Protein AF-A0AAJ7SPV3-F1 (afdb_monomer_lite)

Structure (mmCIF, N/CA/C/O backbone):
data_AF-A0AAJ7SPV3-F1
#
_entry.id   AF-A0AAJ7SPV3-F1
#
loop_
_atom_site.group_PDB
_atom_site.id
_atom_site.type_symbol
_atom_site.label_atom_id
_atom_site.label_alt_id
_atom_site.label_comp_id
_atom_site.label_asym_id
_atom_site.label_entity_id
_atom_site.label_seq_id
_atom_site.pdbx_PDB_ins_code
_atom_site.Cartn_x
_atom_site.Cartn_y
_atom_site.Cartn_z
_atom_site.occupancy
_atom_site.B_iso_or_equiv
_atom_site.auth_seq_id
_atom_site.auth_comp_id
_atom_site.auth_asym_id
_atom_site.auth_atom_id
_atom_site.pdbx_PDB_model_num
ATOM 1 N N . MET A 1 1 ? -32.616 51.233 63.751 1.00 38.28 1 MET A N 1
ATOM 2 C CA . MET A 1 1 ? -31.648 50.699 62.766 1.00 38.28 1 MET A CA 1
ATOM 3 C C . MET A 1 1 ? -32.126 49.321 62.318 1.00 38.28 1 MET A C 1
ATOM 5 O O . MET A 1 1 ? -31.885 48.342 63.009 1.00 38.28 1 MET A O 1
ATOM 9 N N . LEU A 1 2 ? -32.898 49.267 61.228 1.00 32.25 2 LEU A N 1
ATOM 10 C CA . LEU A 1 2 ? -33.445 48.036 60.642 1.00 32.25 2 LEU A CA 1
ATOM 11 C C . LEU A 1 2 ? -32.436 47.454 59.641 1.00 32.25 2 LEU A C 1
ATOM 13 O O . LEU A 1 2 ? -31.978 48.161 58.746 1.00 32.25 2 LEU A O 1
ATOM 17 N N . ARG A 1 3 ? -32.066 46.181 59.830 1.00 36.34 3 ARG A N 1
ATOM 18 C CA . ARG A 1 3 ? -31.151 45.423 58.965 1.00 36.34 3 ARG A CA 1
ATOM 19 C C . ARG A 1 3 ? -31.870 44.987 57.685 1.00 36.34 3 ARG A C 1
ATOM 21 O O . ARG A 1 3 ? -32.864 44.269 57.745 1.00 36.34 3 ARG A O 1
ATOM 28 N N . LEU A 1 4 ? -31.329 45.416 56.549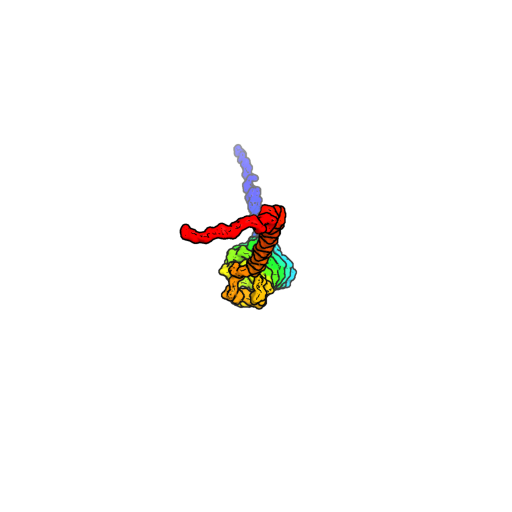 1.00 41.88 4 LEU A N 1
ATOM 29 C CA . LEU A 1 4 ? -31.746 45.054 55.198 1.00 41.88 4 LEU A CA 1
ATOM 30 C C . LEU A 1 4 ? -31.150 43.695 54.775 1.00 41.88 4 LEU A C 1
ATOM 32 O O . LEU A 1 4 ? -29.944 43.481 54.846 1.00 41.88 4 LEU A O 1
ATOM 36 N N . THR A 1 5 ? -32.049 42.813 54.329 1.00 40.66 5 THR A N 1
ATOM 37 C CA . THR A 1 5 ? -31.941 41.908 53.164 1.00 40.66 5 THR A CA 1
ATOM 38 C C . THR A 1 5 ? -30.708 41.001 53.028 1.00 40.66 5 THR A C 1
ATOM 40 O O . THR A 1 5 ? -29.711 41.359 52.406 1.00 40.66 5 THR A O 1
ATOM 43 N N . ALA A 1 6 ? -30.853 39.748 53.473 1.00 42.66 6 ALA A N 1
ATOM 44 C CA . ALA A 1 6 ? -29.973 38.620 53.155 1.00 42.66 6 ALA A CA 1
ATOM 45 C C . ALA A 1 6 ? -30.636 37.666 52.135 1.00 42.66 6 ALA A C 1
ATOM 47 O O . ALA A 1 6 ? -30.887 36.511 52.451 1.00 42.66 6 ALA A O 1
ATOM 48 N N . TRP A 1 7 ? -30.985 38.146 50.934 1.00 42.25 7 TRP A N 1
ATOM 49 C CA . TRP A 1 7 ? -31.749 37.384 49.919 1.00 42.25 7 TRP A CA 1
ATOM 50 C C . TRP A 1 7 ? -31.025 37.244 48.558 1.00 42.25 7 TRP A C 1
ATOM 52 O O . TRP A 1 7 ? -31.670 37.147 47.521 1.00 42.25 7 TRP A O 1
ATOM 62 N N . SER A 1 8 ? -29.685 37.223 48.513 1.00 46.19 8 SER A N 1
ATOM 63 C CA . SER A 1 8 ? -28.932 37.212 47.237 1.00 46.19 8 SER A CA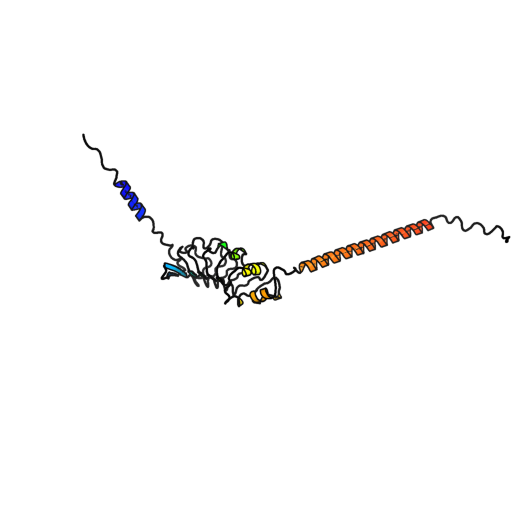 1
ATOM 64 C C . SER A 1 8 ? -27.951 36.048 47.026 1.00 46.19 8 SER A C 1
ATOM 66 O O . SER A 1 8 ? -27.265 36.019 46.009 1.00 46.19 8 SER A O 1
ATOM 68 N N . SER A 1 9 ? -27.874 35.057 47.923 1.00 48.97 9 SER A N 1
ATOM 69 C CA . SER A 1 9 ? -26.828 34.013 47.855 1.00 48.97 9 SER A CA 1
ATOM 70 C C . SER A 1 9 ? -27.301 32.598 47.490 1.00 48.97 9 SER A C 1
ATOM 72 O O . SER A 1 9 ? -26.463 31.760 47.149 1.00 48.97 9 SER A O 1
ATOM 74 N N . LEU A 1 10 ? -28.609 32.304 47.509 1.00 50.31 10 LEU A N 1
ATOM 75 C CA . LEU A 1 10 ? -29.115 30.958 47.184 1.00 50.31 10 LEU A CA 1
ATOM 76 C C . LEU A 1 10 ? -29.441 30.742 45.697 1.00 50.31 10 LEU A C 1
ATOM 78 O O . LEU A 1 10 ? -29.290 29.624 45.209 1.00 50.31 10 LEU A O 1
ATOM 82 N N . ALA A 1 11 ? -29.814 31.786 44.952 1.00 49.25 11 ALA A N 1
ATOM 83 C CA . ALA A 1 11 ? -30.220 31.636 43.549 1.00 49.25 11 ALA A CA 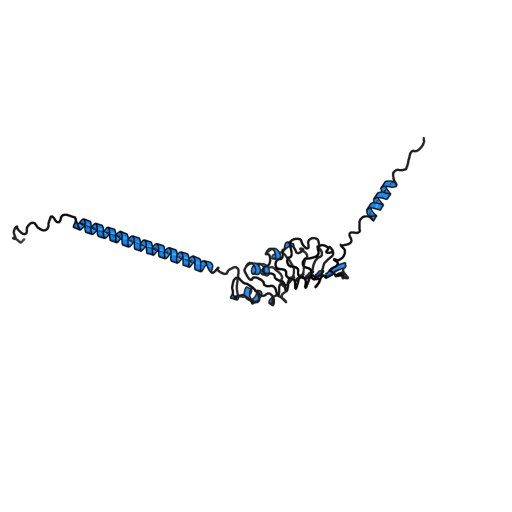1
ATOM 84 C C . ALA A 1 11 ? -29.048 31.278 42.610 1.00 49.25 11 ALA A C 1
ATOM 86 O O . ALA A 1 11 ? -29.217 30.508 41.669 1.00 49.25 11 ALA A O 1
ATOM 87 N N . TRP A 1 12 ? -27.835 31.773 42.882 1.00 48.59 12 TRP A N 1
ATOM 88 C CA . TRP A 1 12 ? -26.658 31.490 42.043 1.00 48.59 12 TRP A CA 1
ATOM 89 C C . TRP A 1 12 ? -26.012 30.133 42.338 1.00 48.59 12 TRP A C 1
ATOM 91 O O . TRP A 1 12 ? -25.448 29.507 41.442 1.00 48.59 12 TRP A O 1
ATOM 101 N N . ARG A 1 13 ? -26.142 29.630 43.574 1.00 50.06 13 ARG A N 1
ATOM 102 C CA . ARG A 1 13 ? -25.666 28.287 43.945 1.00 50.06 13 ARG A CA 1
ATOM 103 C C . ARG A 1 13 ? -26.537 27.178 43.347 1.00 50.06 13 ARG A C 1
ATOM 105 O O . ARG A 1 13 ? -26.003 26.131 42.994 1.00 50.06 13 ARG A O 1
ATOM 112 N N . GLY A 1 14 ? -27.838 27.427 43.172 1.00 48.81 14 GLY A N 1
ATOM 113 C CA . GLY A 1 14 ? -28.753 26.508 42.486 1.00 48.81 14 GLY A CA 1
ATOM 114 C C . GLY A 1 14 ? -28.450 26.353 40.991 1.00 48.81 14 GLY A C 1
ATOM 115 O O . GLY A 1 14 ? -28.407 25.231 40.495 1.00 48.81 14 GLY A O 1
ATOM 116 N N . CYS A 1 15 ? -28.150 27.449 40.282 1.00 51.69 15 CYS A N 1
ATOM 117 C CA . CYS A 1 15 ? -27.812 27.397 38.851 1.00 51.69 15 CYS A CA 1
ATOM 118 C C . CYS A 1 15 ? -26.505 26.644 38.549 1.00 51.69 15 CYS A C 1
ATOM 120 O O . CYS A 1 15 ? -26.431 25.942 37.545 1.00 51.69 15 CYS A O 1
ATOM 122 N N . LEU A 1 16 ? -25.491 26.737 39.416 1.00 51.69 16 LEU A N 1
ATOM 123 C CA . LEU A 1 16 ? -24.220 26.020 39.231 1.00 51.69 16 LEU A CA 1
ATOM 124 C C . LEU A 1 16 ? -24.355 24.499 39.414 1.00 51.69 16 LEU A C 1
ATOM 126 O O . LEU A 1 16 ? -23.674 23.746 38.724 1.00 51.69 16 LEU A O 1
ATOM 130 N N . LEU A 1 17 ? -25.252 24.043 40.294 1.00 51.72 17 LEU A N 1
ATOM 131 C CA . LEU A 1 17 ? -25.529 22.615 40.500 1.00 51.72 17 LEU A CA 1
ATOM 132 C C . LEU A 1 17 ? -26.433 22.019 39.405 1.00 51.72 17 LEU A C 1
ATOM 134 O O . LEU A 1 17 ? -26.357 20.828 39.128 1.00 51.72 17 LEU A O 1
ATOM 138 N N . LEU A 1 18 ? -27.260 22.836 38.749 1.00 50.59 18 LEU A N 1
ATOM 139 C CA . LEU A 1 18 ? -28.091 22.409 37.614 1.00 50.59 18 LEU A CA 1
ATOM 140 C C . LEU A 1 18 ? -27.309 22.335 36.290 1.00 50.59 18 LEU A C 1
ATOM 142 O O . LEU A 1 18 ? -27.654 21.534 35.424 1.00 50.59 18 LEU A O 1
ATOM 146 N N . TRP A 1 19 ? -26.227 23.107 36.136 1.00 47.69 19 TRP A N 1
ATOM 147 C CA . TRP A 1 19 ? -25.340 23.029 34.966 1.00 47.69 19 TRP A CA 1
ATOM 148 C C . TRP A 1 19 ? -24.428 21.795 34.976 1.00 47.69 19 TRP A C 1
ATOM 150 O O . TRP A 1 19 ? -24.121 21.250 33.918 1.00 47.69 19 TRP A O 1
ATOM 160 N N . THR A 1 20 ? -24.039 21.301 36.154 1.00 53.81 20 THR A N 1
ATOM 161 C CA . THR A 1 20 ? -23.236 20.074 36.278 1.00 53.81 20 THR A CA 1
ATOM 162 C C . THR A 1 20 ? -24.053 18.796 36.080 1.00 53.81 20 THR A C 1
ATOM 164 O O . THR A 1 20 ? -23.494 17.805 35.622 1.00 53.81 20 THR A O 1
ATOM 167 N N . LEU A 1 21 ? -25.367 18.816 36.345 1.00 54.16 21 LEU A N 1
ATOM 168 C CA . LEU A 1 21 ? -26.268 17.685 36.070 1.00 54.16 21 LEU A CA 1
ATOM 169 C C . LEU A 1 21 ? -26.688 17.556 34.595 1.00 54.16 21 LEU A C 1
ATOM 171 O O . LEU A 1 21 ? -27.174 16.498 34.205 1.00 54.16 21 LEU A O 1
ATOM 175 N N . CYS A 1 22 ? -26.517 18.604 33.783 1.00 49.31 22 CYS A N 1
ATOM 176 C CA . CYS A 1 22 ? -26.917 18.616 32.370 1.00 49.31 22 CYS A CA 1
ATOM 177 C C . CYS A 1 22 ? -25.729 18.519 31.402 1.00 49.31 22 CYS A C 1
ATOM 179 O O . CYS A 1 22 ? -25.919 18.522 30.188 1.00 49.31 22 CYS A O 1
ATOM 181 N N . CYS A 1 23 ? -24.497 18.415 31.911 1.00 46.06 23 CYS A N 1
ATOM 182 C CA . CYS A 1 23 ? -23.405 17.961 31.066 1.00 46.06 23 CYS A CA 1
ATOM 183 C C . CYS A 1 23 ? -23.717 16.492 30.760 1.00 46.06 23 CYS A C 1
ATOM 185 O O . CYS A 1 23 ? -23.717 15.691 31.702 1.00 46.06 23 CYS A O 1
ATOM 187 N N . PRO A 1 24 ? -24.034 16.109 29.507 1.00 50.84 24 PRO A N 1
ATOM 188 C CA . PRO A 1 24 ? -24.068 14.699 29.191 1.00 50.84 24 PRO A CA 1
ATOM 189 C C . PRO A 1 24 ? -22.695 14.192 29.611 1.00 50.84 24 PRO A C 1
ATOM 191 O O . PRO A 1 24 ? -21.668 14.749 29.205 1.00 50.84 24 PRO A O 1
ATOM 194 N N . LEU A 1 25 ? -22.668 13.182 30.484 1.00 47.94 25 LEU A N 1
ATOM 195 C CA . LEU A 1 25 ? -21.511 12.306 30.572 1.00 47.94 25 LEU A CA 1
ATOM 196 C C . LEU A 1 25 ? -21.056 12.127 29.125 1.00 47.94 25 LEU A C 1
ATOM 198 O O . LEU A 1 25 ? -21.877 11.744 28.288 1.00 47.94 25 LEU A O 1
ATOM 202 N N . ARG A 1 26 ? -19.812 12.506 28.803 1.00 52.22 26 ARG A N 1
ATOM 203 C CA . ARG A 1 26 ? -19.178 12.152 27.530 1.00 52.22 26 ARG A CA 1
ATOM 204 C C . ARG A 1 26 ? -19.066 10.626 27.517 1.00 52.22 26 ARG A C 1
ATOM 206 O O . ARG A 1 26 ? -17.993 10.073 27.717 1.00 52.22 26 ARG A O 1
ATOM 213 N N . GLY A 1 27 ? -20.203 9.947 27.399 1.00 52.31 27 GLY A N 1
ATOM 214 C CA . GLY A 1 27 ? -20.285 8.567 27.002 1.00 52.31 27 GLY A CA 1
ATOM 215 C C . GLY A 1 27 ? -19.730 8.540 25.597 1.00 52.31 27 GLY A C 1
ATOM 216 O O . GLY 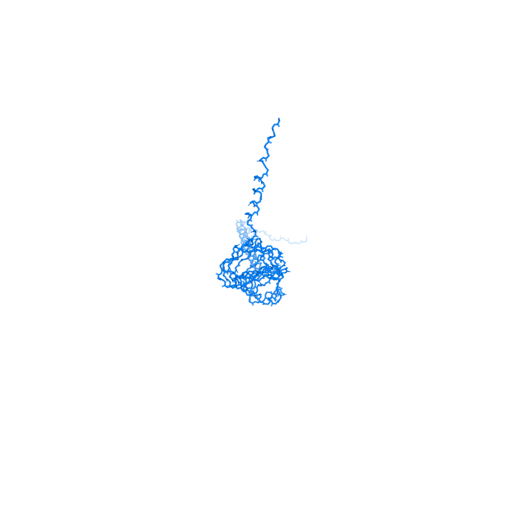A 1 27 ? -20.062 9.403 24.778 1.00 52.31 27 GLY A O 1
ATOM 217 N N . SER A 1 28 ? -18.824 7.605 25.347 1.00 56.53 28 SER A N 1
ATOM 218 C CA . SER A 1 28 ? -18.422 7.302 23.986 1.00 56.53 28 SER A CA 1
ATOM 219 C C . SER A 1 28 ? -19.675 7.111 23.121 1.00 56.53 28 SER A C 1
ATOM 221 O O . SER A 1 28 ? -20.699 6.643 23.638 1.00 56.53 28 SER A O 1
ATOM 223 N N . PRO A 1 29 ? -19.642 7.536 21.843 1.00 64.75 29 PRO A N 1
ATOM 224 C CA . PRO A 1 29 ? -20.798 7.406 20.971 1.00 64.75 29 PRO A CA 1
ATOM 225 C C . PRO A 1 29 ? -21.326 5.963 21.013 1.00 64.75 29 PRO A C 1
ATOM 227 O O . PRO A 1 29 ? -20.536 5.018 21.151 1.00 64.75 29 PRO A O 1
ATOM 230 N N . PRO A 1 30 ? -22.659 5.779 20.976 1.00 76.06 30 PRO A N 1
ATOM 231 C CA . PRO A 1 30 ? -23.249 4.450 20.960 1.00 76.06 30 PRO A CA 1
ATOM 232 C C . PRO A 1 30 ? -22.698 3.652 19.774 1.00 76.06 30 PRO A C 1
ATOM 234 O O . PRO A 1 30 ? -22.378 4.211 18.730 1.00 76.06 30 PRO A O 1
ATOM 237 N N . CYS A 1 31 ? -22.561 2.337 19.960 1.00 85.62 31 CYS A N 1
ATOM 238 C CA . CYS A 1 31 ? -22.030 1.447 18.929 1.00 85.62 31 CYS A CA 1
ATOM 239 C C . CYS A 1 31 ? -22.822 1.603 17.617 1.00 85.62 31 CYS A C 1
ATOM 241 O O . CYS A 1 31 ? -24.057 1.622 17.684 1.00 85.62 31 CYS A O 1
ATOM 243 N N . PRO A 1 32 ? -22.164 1.664 16.443 1.00 86.88 32 PRO A N 1
ATOM 244 C CA . PRO A 1 32 ? -22.869 1.698 15.168 1.00 86.88 32 PRO A CA 1
ATOM 245 C C . PRO A 1 32 ? -23.813 0.501 15.044 1.00 86.88 32 PRO A C 1
ATOM 247 O O . PRO A 1 32 ? -23.427 -0.621 15.362 1.00 86.88 32 PRO A O 1
ATOM 250 N N . GLY A 1 33 ? -25.032 0.707 14.537 1.00 84.38 33 GLY A N 1
ATOM 251 C CA . GLY A 1 33 ? -26.044 -0.360 14.469 1.00 84.38 33 GLY A CA 1
ATOM 252 C C . GLY A 1 33 ? -25.656 -1.564 13.597 1.00 84.38 33 GLY A C 1
ATOM 253 O O . GLY A 1 33 ? -26.193 -2.651 13.780 1.00 84.38 33 GLY A O 1
ATOM 254 N N . ALA A 1 34 ? -24.706 -1.385 12.674 1.00 86.00 34 ALA A N 1
ATOM 255 C CA . ALA A 1 34 ? -24.151 -2.449 11.834 1.00 86.00 34 ALA A CA 1
ATOM 256 C C . ALA A 1 34 ? -22.977 -3.207 12.489 1.00 86.00 34 ALA A C 1
ATOM 258 O O . ALA A 1 34 ? -22.404 -4.102 11.870 1.00 86.00 34 ALA A O 1
ATOM 259 N N . CYS A 1 35 ? -22.590 -2.834 13.710 1.00 91.81 35 CYS A N 1
ATOM 260 C CA . CYS A 1 35 ? -21.399 -3.323 14.387 1.00 91.81 35 CYS A CA 1
ATOM 261 C C . CYS A 1 35 ? -21.733 -3.870 15.777 1.00 91.81 35 CYS A C 1
ATOM 263 O O . CYS A 1 35 ? -22.674 -3.442 16.442 1.00 91.81 35 CYS A O 1
ATOM 265 N N . ASN A 1 36 ? -20.911 -4.802 16.242 1.00 92.12 36 ASN A N 1
ATOM 266 C CA . ASN A 1 36 ? -20.927 -5.305 17.602 1.00 92.12 36 ASN A CA 1
ATOM 267 C C . ASN A 1 36 ? -19.734 -4.731 18.371 1.00 92.12 36 ASN A C 1
ATOM 269 O O . ASN A 1 36 ? -18.586 -4.858 17.942 1.00 92.12 36 ASN A O 1
ATOM 273 N N . CYS A 1 37 ? -20.001 -4.106 19.513 1.00 91.56 37 CYS A N 1
ATOM 274 C CA . CYS A 1 37 ? -18.972 -3.499 20.343 1.00 91.56 37 CYS A CA 1
ATOM 275 C C . CYS A 1 37 ? -18.856 -4.240 21.670 1.00 91.56 37 CYS A C 1
ATOM 277 O O . CYS A 1 37 ? -19.771 -4.198 22.492 1.00 91.56 37 CYS A O 1
ATOM 279 N N . THR A 1 38 ? -17.698 -4.839 21.920 1.00 90.88 38 THR A N 1
ATOM 280 C CA . THR A 1 38 ? -17.401 -5.545 23.169 1.00 90.88 38 THR A CA 1
ATOM 281 C C . THR A 1 38 ? -16.347 -4.794 23.972 1.00 90.88 38 THR A C 1
ATOM 283 O O . THR A 1 38 ? -15.351 -4.321 23.419 1.00 90.88 38 THR A O 1
ATOM 286 N N . LEU A 1 39 ? -16.544 -4.704 25.287 1.00 88.62 39 LEU A N 1
ATOM 287 C CA . LEU A 1 39 ? -15.536 -4.197 26.216 1.00 88.62 39 LEU A CA 1
ATOM 288 C C . LEU A 1 39 ? -14.656 -5.353 26.700 1.00 88.62 39 LEU A C 1
ATOM 290 O O . LEU A 1 39 ? -15.157 -6.323 27.266 1.00 88.62 39 LEU A O 1
ATOM 294 N N . GLY A 1 40 ? -13.348 -5.249 26.472 1.00 80.31 40 GLY A N 1
ATOM 295 C CA . GLY A 1 40 ? -12.361 -6.183 27.004 1.00 80.31 40 GLY A CA 1
ATOM 296 C C . GLY A 1 40 ? -12.049 -5.929 28.482 1.00 80.31 40 GLY A C 1
ATOM 297 O O . GLY A 1 40 ? -12.314 -4.852 29.017 1.00 80.31 40 GLY A O 1
ATOM 298 N N . ALA A 1 41 ? -11.412 -6.911 29.128 1.00 72.25 41 ALA A N 1
ATOM 299 C CA . ALA A 1 41 ? -11.052 -6.874 30.552 1.00 72.25 41 ALA A CA 1
ATOM 300 C C . ALA A 1 41 ? -10.160 -5.676 30.952 1.00 72.25 41 ALA A C 1
ATOM 302 O O . ALA A 1 41 ? -10.180 -5.252 32.102 1.00 72.25 41 ALA A O 1
ATOM 303 N N . ASN A 1 42 ? -9.430 -5.095 29.994 1.00 75.00 42 ASN A N 1
ATOM 304 C CA . ASN A 1 42 ? -8.522 -3.961 30.200 1.00 75.00 42 ASN A CA 1
ATOM 305 C C . ASN A 1 42 ? -9.160 -2.600 29.855 1.00 75.00 42 ASN A C 1
ATOM 307 O O . ASN A 1 42 ? -8.444 -1.664 29.512 1.00 75.00 42 ASN A O 1
ATOM 311 N N . ALA A 1 43 ? -10.496 -2.497 29.860 1.00 76.00 43 ALA A N 1
ATOM 312 C CA . ALA A 1 43 ? -11.250 -1.329 29.377 1.00 76.00 43 ALA A CA 1
ATOM 313 C C . ALA A 1 43 ? -10.998 -0.977 27.894 1.00 76.00 43 ALA A C 1
ATOM 315 O O . ALA A 1 43 ? -11.279 0.128 27.440 1.00 76.00 43 ALA A O 1
ATOM 316 N N . GLN A 1 44 ? -10.481 -1.936 27.127 1.00 82.44 44 GLN A N 1
ATOM 317 C CA . GLN A 1 44 ? -10.181 -1.784 25.713 1.00 82.44 44 GLN A CA 1
ATOM 318 C C . GLN A 1 44 ? -11.415 -2.152 24.883 1.00 82.44 44 GLN A C 1
ATOM 320 O O . GLN A 1 44 ? -11.912 -3.278 24.988 1.00 82.44 44 GLN A O 1
ATOM 325 N N . ARG A 1 45 ? -11.925 -1.229 24.060 1.00 89.75 45 ARG A N 1
ATOM 326 C CA . ARG A 1 45 ? -13.108 -1.496 23.236 1.00 89.75 45 ARG A CA 1
ATOM 327 C C . ARG A 1 45 ? -12.718 -2.132 21.906 1.00 89.75 45 ARG A C 1
ATOM 329 O O . ARG A 1 45 ? -11.864 -1.619 21.181 1.00 89.75 45 ARG A O 1
ATOM 336 N N . THR A 1 46 ? -13.364 -3.251 21.596 1.00 93.12 46 THR A N 1
ATOM 337 C CA . THR A 1 46 ? -13.277 -3.920 20.294 1.00 93.12 46 THR A CA 1
ATOM 338 C C . THR A 1 46 ? -14.571 -3.671 19.538 1.00 93.12 46 THR A C 1
ATOM 340 O O . THR A 1 46 ? -15.650 -3.935 20.068 1.00 93.12 46 THR A O 1
ATOM 343 N N . VAL A 1 47 ? -14.462 -3.152 18.320 1.00 93.94 47 VAL A N 1
ATOM 344 C CA . VAL A 1 47 ? -15.593 -2.895 17.426 1.00 93.94 47 VAL A CA 1
ATOM 345 C C . VAL A 1 47 ? -15.474 -3.842 16.241 1.00 93.94 47 VAL A C 1
ATOM 347 O O . VAL A 1 47 ? -14.515 -3.763 15.476 1.00 93.94 47 VAL A O 1
ATOM 350 N N . SER A 1 48 ? -16.433 -4.755 16.105 1.00 95.12 48 SER A N 1
ATOM 351 C CA . SER A 1 48 ? -16.507 -5.714 15.006 1.00 95.12 48 SER A CA 1
ATOM 352 C C . SER A 1 48 ? -17.693 -5.399 14.107 1.00 95.12 48 SER A C 1
ATOM 354 O O . SER A 1 48 ? -18.842 -5.446 14.530 1.00 95.12 48 SER A O 1
ATOM 356 N N . CYS A 1 49 ? -17.397 -5.081 12.855 1.00 94.69 49 CYS A N 1
ATOM 357 C CA . CYS A 1 49 ? -18.341 -4.805 11.778 1.00 94.69 49 CYS A CA 1
ATOM 358 C C . CYS A 1 49 ? -18.109 -5.784 10.610 1.00 94.69 49 CYS A C 1
ATOM 360 O O . CYS A 1 49 ? -18.288 -5.433 9.440 1.00 94.69 49 CYS A O 1
ATOM 362 N N . SER A 1 50 ? -17.610 -6.983 10.911 1.00 95.31 50 SER A N 1
ATOM 363 C CA . SER A 1 50 ? -17.208 -7.979 9.920 1.00 95.31 50 SER A CA 1
ATOM 364 C C . SER A 1 50 ? -18.419 -8.459 9.115 1.00 95.31 50 SER A C 1
ATOM 366 O O . SER A 1 50 ? -19.483 -8.708 9.680 1.00 95.31 50 SER A O 1
ATOM 368 N N . HIS A 1 51 ? -18.274 -8.587 7.795 1.00 95.12 51 HIS A N 1
ATOM 369 C CA . HIS A 1 51 ? -19.331 -9.051 6.882 1.00 95.12 51 HIS A CA 1
ATOM 370 C C . HIS A 1 51 ? -20.663 -8.272 6.938 1.00 95.12 51 HIS A C 1
ATOM 372 O O . HIS A 1 51 ? -21.706 -8.790 6.536 1.00 95.12 51 HIS A O 1
ATOM 378 N N . ALA A 1 52 ? -20.644 -7.012 7.375 1.00 92.69 52 ALA A N 1
ATOM 379 C CA . ALA A 1 52 ? -21.834 -6.165 7.475 1.00 92.69 52 ALA A CA 1
ATOM 380 C C . ALA A 1 52 ? -22.274 -5.539 6.130 1.00 92.69 52 ALA A C 1
ATOM 382 O O . ALA A 1 52 ? -23.262 -4.809 6.071 1.00 92.69 52 ALA A O 1
ATOM 383 N N . GLY A 1 53 ? -21.555 -5.811 5.032 1.00 93.69 53 GLY A N 1
ATOM 384 C CA . GLY A 1 53 ? -21.869 -5.283 3.700 1.00 93.69 53 GLY A CA 1
ATOM 385 C C . GLY A 1 53 ? -21.581 -3.787 3.542 1.00 93.69 53 GLY A C 1
ATOM 386 O O . GLY A 1 53 ? -22.141 -3.149 2.651 1.00 93.69 53 GLY A O 1
ATOM 387 N N . LEU A 1 54 ? -20.713 -3.229 4.388 1.00 93.50 54 LEU A N 1
ATOM 388 C CA . LEU A 1 54 ? -20.394 -1.803 4.423 1.00 93.50 54 LEU A CA 1
ATOM 389 C C . LEU A 1 54 ? -19.644 -1.362 3.161 1.00 93.50 54 LEU A C 1
ATOM 391 O O . LEU A 1 54 ? -18.664 -1.991 2.765 1.00 93.50 54 LEU A O 1
ATOM 395 N N . SER A 1 55 ? -20.070 -0.257 2.546 1.00 93.56 55 SER A N 1
ATOM 396 C CA . SER A 1 55 ? -19.345 0.395 1.441 1.00 93.56 55 SER A CA 1
ATOM 397 C C . SER A 1 55 ? -18.361 1.468 1.918 1.00 93.56 55 SER A C 1
ATOM 399 O O . SER A 1 55 ? -17.418 1.810 1.204 1.00 93.56 55 SER A O 1
ATOM 401 N N . HIS A 1 56 ? -18.563 1.978 3.132 1.00 92.19 56 HIS A N 1
ATOM 402 C CA . HIS A 1 56 ? -17.730 2.981 3.785 1.00 92.19 56 HIS A CA 1
ATOM 403 C C . HIS A 1 56 ? -17.565 2.626 5.263 1.00 92.19 56 HIS A C 1
ATOM 405 O O . HIS A 1 56 ? -18.374 1.891 5.830 1.00 92.19 56 HIS A O 1
ATOM 411 N N . VAL A 1 57 ? -16.506 3.144 5.879 1.00 91.88 57 VAL A N 1
ATOM 412 C CA . VAL A 1 57 ? -16.315 3.038 7.327 1.00 91.88 57 VAL A CA 1
ATOM 413 C C . VAL A 1 57 ? -17.357 3.930 8.020 1.00 91.88 57 VAL A C 1
ATOM 415 O O . VAL A 1 57 ? -17.542 5.056 7.564 1.00 91.88 57 VAL A O 1
ATOM 418 N N . PRO A 1 58 ? -18.047 3.464 9.077 1.00 88.19 58 PRO A N 1
ATOM 419 C CA . PRO A 1 58 ? -18.971 4.301 9.841 1.00 88.19 58 PRO A CA 1
ATOM 420 C C . PRO A 1 58 ? -18.239 5.456 10.537 1.00 88.19 58 PRO A C 1
ATOM 422 O O . PRO A 1 58 ? -17.196 5.225 11.144 1.00 88.19 58 PRO A O 1
ATOM 425 N N . ASP A 1 59 ? -18.805 6.664 10.508 1.00 84.31 59 ASP A N 1
ATOM 426 C CA . ASP A 1 59 ? -18.220 7.835 11.186 1.00 84.31 59 ASP A CA 1
ATOM 427 C C . ASP A 1 59 ? -18.422 7.790 12.716 1.00 84.31 59 ASP A C 1
ATOM 429 O O . ASP A 1 59 ? -17.634 8.348 13.479 1.00 84.31 59 ASP A O 1
ATOM 433 N N . ASP A 1 60 ? -19.441 7.059 13.181 1.00 85.38 60 ASP A N 1
ATOM 434 C CA . ASP A 1 60 ? -19.840 6.970 14.593 1.00 85.38 60 ASP A CA 1
ATOM 435 C C . ASP A 1 60 ? -19.017 5.938 15.393 1.00 85.38 60 ASP A C 1
ATOM 437 O O . ASP A 1 60 ? -19.551 5.135 16.163 1.00 85.38 60 ASP A O 1
ATOM 441 N N . LEU A 1 61 ? -17.695 5.912 15.202 1.00 88.88 61 LEU A N 1
ATOM 442 C CA . LEU A 1 61 ? -16.818 4.997 15.934 1.00 88.88 61 LEU A CA 1
ATOM 443 C C . LEU A 1 61 ? -16.474 5.540 17.339 1.00 88.88 61 LEU A C 1
ATOM 445 O O . LEU A 1 61 ? -16.064 6.694 17.483 1.00 88.88 61 LEU A O 1
ATOM 449 N N . PRO A 1 62 ? -16.573 4.713 18.398 1.00 87.94 62 PRO A N 1
ATOM 450 C CA . PRO A 1 62 ? -16.168 5.095 19.751 1.00 87.94 62 PRO A CA 1
ATOM 451 C C . PRO A 1 62 ? -14.688 5.493 19.834 1.00 87.94 62 PRO A C 1
ATOM 453 O O . PRO A 1 62 ? -13.822 4.743 19.388 1.00 87.94 62 PRO A O 1
ATOM 456 N N . ALA A 1 63 ? -14.371 6.631 20.459 1.00 87.50 63 ALA A N 1
ATOM 457 C CA . ALA A 1 63 ? -12.987 7.114 20.603 1.00 87.50 63 ALA A CA 1
ATOM 458 C C . ALA A 1 63 ? -12.078 6.186 21.444 1.00 87.50 63 ALA A C 1
ATOM 460 O O . ALA A 1 63 ? -10.854 6.219 21.314 1.00 87.50 63 ALA A O 1
ATOM 461 N N . ASP A 1 64 ? -12.675 5.343 22.291 1.00 87.31 64 ASP A N 1
ATOM 462 C CA . ASP A 1 64 ? -12.034 4.294 23.094 1.00 87.31 64 ASP A CA 1
ATOM 463 C C . ASP A 1 64 ? -11.801 2.981 22.318 1.00 87.31 64 ASP A C 1
ATOM 465 O O . ASP A 1 64 ? -11.353 1.986 22.894 1.00 87.31 64 ASP A O 1
ATOM 469 N N . THR A 1 65 ? -12.090 2.959 21.011 1.00 90.94 65 THR A N 1
ATOM 470 C CA . THR A 1 65 ? -11.838 1.800 20.146 1.00 90.94 65 THR A CA 1
ATOM 471 C C . THR A 1 65 ? -10.347 1.566 19.985 1.00 90.94 65 THR A C 1
ATOM 473 O O . THR A 1 65 ? -9.604 2.438 19.534 1.00 90.94 65 THR A O 1
ATOM 476 N N . ALA A 1 66 ? -9.922 0.350 20.298 1.00 93.00 66 ALA A N 1
ATOM 477 C CA . ALA A 1 66 ? -8.534 -0.055 20.167 1.00 93.00 66 ALA A CA 1
ATOM 478 C C . ALA A 1 66 ? -8.320 -1.191 19.162 1.00 93.00 66 ALA A C 1
ATOM 480 O O . ALA A 1 66 ? -7.228 -1.311 18.608 1.00 93.00 66 ALA A O 1
ATOM 481 N N . VAL A 1 67 ? -9.354 -2.000 18.923 1.00 94.38 67 VAL A N 1
ATOM 482 C CA . VAL A 1 67 ? -9.372 -3.040 17.889 1.00 94.38 67 VAL A CA 1
ATOM 483 C C . VAL A 1 67 ? -10.584 -2.796 17.001 1.00 94.38 67 VAL A C 1
ATOM 485 O O . VAL A 1 67 ? -11.713 -2.760 17.495 1.00 94.38 67 VAL A O 1
ATOM 488 N N . LEU A 1 68 ? -10.348 -2.622 15.704 1.00 95.25 68 LEU A N 1
ATOM 489 C CA . LEU A 1 68 ? -11.387 -2.389 14.708 1.00 95.25 68 LEU A CA 1
ATOM 490 C C . LEU A 1 68 ? -11.357 -3.494 13.651 1.00 95.25 68 LEU A C 1
ATOM 492 O O . LEU A 1 68 ? -10.384 -3.627 12.909 1.00 95.25 68 LEU A O 1
ATOM 496 N N . LEU A 1 69 ? -12.431 -4.277 13.581 1.00 96.50 69 LEU A N 1
ATOM 497 C CA . LEU A 1 69 ? -12.595 -5.365 12.620 1.00 96.50 69 LEU A CA 1
ATOM 498 C C . LEU A 1 69 ? -13.635 -4.953 11.577 1.00 96.50 69 LEU A C 1
ATOM 500 O O . LEU A 1 69 ? -14.810 -4.783 11.890 1.00 96.50 69 LEU A O 1
ATOM 504 N N . LEU A 1 70 ? -13.189 -4.754 10.344 1.00 96.12 70 LEU A N 1
ATOM 505 C CA . LEU A 1 70 ? -13.983 -4.338 9.184 1.00 96.12 70 LEU A CA 1
ATOM 506 C C . LEU A 1 70 ? -13.805 -5.323 8.019 1.00 96.12 70 LEU A C 1
ATOM 508 O O . LEU A 1 70 ? -14.029 -4.971 6.857 1.00 96.12 70 LEU A O 1
ATOM 512 N N . ASP A 1 71 ? -13.397 -6.552 8.316 1.00 97.12 71 ASP A N 1
ATOM 513 C CA . ASP A 1 71 ? -13.128 -7.596 7.336 1.00 97.12 71 ASP A CA 1
ATOM 514 C C . ASP A 1 71 ? -14.386 -8.052 6.583 1.00 97.12 71 ASP A C 1
ATOM 516 O O . ASP A 1 71 ? -15.510 -8.004 7.088 1.00 97.12 71 ASP A O 1
ATOM 520 N N . GLY A 1 72 ? -14.197 -8.460 5.327 1.00 96.62 72 GLY A N 1
ATOM 521 C CA . GLY A 1 72 ? -15.269 -9.017 4.500 1.00 96.62 72 GLY A CA 1
ATOM 522 C C . GLY A 1 72 ? -16.378 -8.026 4.125 1.00 96.62 72 GLY A C 1
ATOM 523 O O . GLY A 1 72 ? -17.525 -8.435 3.923 1.00 96.62 72 GLY A O 1
ATOM 524 N N . ASN A 1 73 ? -16.057 -6.733 4.050 1.00 96.94 73 ASN A N 1
ATOM 525 C CA . ASN A 1 73 ? -16.958 -5.668 3.609 1.00 96.94 73 ASN A CA 1
ATOM 526 C C . ASN A 1 73 ? -16.689 -5.271 2.139 1.00 96.94 73 ASN A C 1
ATOM 528 O O . ASN A 1 73 ? -16.029 -5.983 1.383 1.00 96.94 73 ASN A O 1
ATOM 532 N N . ARG A 1 74 ? -17.261 -4.154 1.680 1.00 96.88 74 ARG A N 1
ATOM 533 C CA . ARG A 1 74 ? -17.132 -3.625 0.309 1.00 96.88 74 ARG A CA 1
ATOM 534 C C . ARG A 1 74 ? -16.526 -2.220 0.302 1.00 96.88 74 ARG A C 1
ATOM 536 O O . ARG A 1 74 ? -16.872 -1.399 -0.546 1.00 96.88 74 ARG A O 1
ATOM 543 N N . ILE A 1 75 ? -15.623 -1.942 1.239 1.00 96.06 75 ILE A N 1
ATOM 544 C CA . ILE A 1 75 ? -14.973 -0.636 1.369 1.00 96.06 75 ILE A CA 1
ATOM 545 C C . ILE A 1 75 ? -14.008 -0.436 0.195 1.00 96.06 75 ILE A C 1
ATOM 547 O O . ILE A 1 75 ? -13.149 -1.280 -0.054 1.00 96.06 75 ILE A O 1
ATOM 551 N N . GLY A 1 76 ? -14.166 0.668 -0.542 1.00 94.19 76 GLY A N 1
ATOM 552 C CA . GLY A 1 76 ? -13.398 0.942 -1.768 1.00 94.19 76 GLY A CA 1
ATOM 553 C C . GLY A 1 76 ? -12.185 1.862 -1.603 1.00 94.19 76 GLY A C 1
ATOM 554 O O . GLY A 1 76 ? -11.225 1.767 -2.370 1.00 94.19 76 GLY A O 1
ATOM 555 N N . ALA A 1 77 ? -12.199 2.749 -0.608 1.00 92.62 77 ALA A N 1
ATOM 556 C CA . ALA A 1 77 ? -11.132 3.721 -0.388 1.00 92.62 77 ALA A CA 1
ATOM 557 C C . ALA A 1 77 ? -11.031 4.115 1.088 1.00 92.62 77 ALA A C 1
ATOM 559 O O . ALA A 1 77 ? -12.038 4.140 1.794 1.00 92.62 77 ALA A O 1
ATOM 560 N N . LEU A 1 78 ? -9.818 4.468 1.520 1.00 93.25 78 LEU A N 1
ATOM 561 C CA . LEU A 1 78 ? -9.549 5.027 2.847 1.00 93.25 78 LEU A CA 1
ATOM 562 C C . LEU A 1 78 ? -9.030 6.468 2.702 1.00 93.25 78 LEU A C 1
ATOM 564 O O . LEU A 1 78 ? -7.828 6.659 2.468 1.00 93.25 78 LEU A O 1
ATOM 568 N N . PRO A 1 79 ? -9.913 7.484 2.776 1.00 90.75 79 PRO A N 1
ATOM 569 C CA . PRO A 1 79 ? -9.506 8.884 2.705 1.00 90.75 79 PRO A CA 1
ATOM 570 C C . PRO A 1 79 ? -8.649 9.304 3.907 1.00 90.75 79 PRO A C 1
ATOM 572 O O . PRO A 1 79 ? -8.642 8.664 4.959 1.00 90.75 79 PRO A O 1
ATOM 575 N N . ALA A 1 80 ? -7.915 10.407 3.743 1.00 90.06 80 ALA A N 1
ATOM 576 C CA . ALA A 1 80 ? -7.151 11.004 4.834 1.00 90.06 80 ALA A CA 1
ATOM 577 C C . ALA A 1 80 ? -8.081 11.406 5.987 1.00 90.06 80 ALA A C 1
ATOM 579 O O . ALA A 1 80 ? -9.174 11.914 5.755 1.00 90.06 80 ALA A O 1
ATOM 580 N N . GLY A 1 81 ? -7.631 11.203 7.221 1.00 85.25 81 GLY A N 1
ATOM 581 C CA . GLY A 1 81 ? -8.364 11.620 8.408 1.00 85.25 81 GLY A CA 1
ATOM 582 C C . GLY A 1 81 ? -9.551 10.743 8.808 1.00 85.25 81 GLY A C 1
ATOM 583 O O . GLY A 1 81 ? -10.189 11.054 9.803 1.00 85.25 81 GLY A O 1
ATOM 584 N N . LEU A 1 82 ? -9.827 9.637 8.106 1.00 87.38 82 LEU A N 1
ATOM 585 C CA . LEU A 1 82 ? -10.984 8.775 8.394 1.00 87.38 82 LEU A CA 1
ATOM 586 C C . LEU A 1 82 ? -10.999 8.226 9.829 1.00 87.38 82 LEU A C 1
ATOM 588 O O . LEU A 1 82 ? -12.053 8.097 10.434 1.00 87.38 82 LEU A O 1
ATOM 592 N N . PHE A 1 83 ? -9.823 7.919 10.378 1.00 89.38 83 PHE A N 1
ATOM 593 C CA . PHE A 1 83 ? -9.677 7.414 11.743 1.00 89.38 83 PHE A CA 1
ATOM 594 C C . PHE A 1 83 ? -9.131 8.484 12.706 1.00 89.38 83 PHE A C 1
ATOM 596 O O . PHE A 1 83 ? -8.607 8.155 13.776 1.00 89.38 83 PHE A O 1
ATOM 603 N N . GLN A 1 84 ? -9.226 9.774 12.349 1.00 83.38 84 GLN A N 1
ATOM 604 C CA . GLN A 1 84 ? -8.880 10.860 13.269 1.00 83.38 84 GLN A CA 1
ATOM 605 C C . GLN A 1 84 ? -9.810 10.837 14.484 1.00 83.38 84 GLN A C 1
ATOM 607 O O . GLN A 1 84 ? -11.023 10.728 14.361 1.00 83.38 84 GLN A O 1
ATOM 612 N N . GLY A 1 85 ? -9.224 10.936 15.677 1.00 82.44 85 GLY A N 1
ATOM 613 C CA . GLY A 1 85 ? -9.953 10.839 16.945 1.00 82.44 85 GLY A CA 1
ATOM 614 C C . GLY A 1 85 ? -9.914 9.451 17.592 1.00 82.44 85 GLY A C 1
ATOM 615 O O . GLY A 1 85 ? -10.098 9.356 18.804 1.00 82.44 85 GLY A O 1
ATOM 616 N N . LEU A 1 86 ? -9.557 8.393 16.852 1.00 88.81 86 LEU A N 1
ATOM 617 C CA . LEU A 1 86 ? -9.344 7.045 17.397 1.00 88.81 86 LEU A CA 1
ATOM 618 C C . LEU A 1 86 ? -7.912 6.876 17.935 1.00 88.81 86 LEU A C 1
ATOM 620 O O . LEU A 1 86 ? -7.138 6.039 17.475 1.00 88.81 86 LEU A O 1
ATOM 624 N N . GLY A 1 87 ? -7.531 7.697 18.916 1.00 87.31 87 GLY A N 1
ATOM 625 C CA . GLY A 1 87 ? -6.159 7.735 19.445 1.00 87.31 87 GLY A CA 1
ATOM 626 C C . GLY A 1 87 ? -5.707 6.458 20.168 1.00 87.31 87 GLY A C 1
ATOM 627 O O . GLY A 1 87 ? -4.510 6.249 20.353 1.00 87.31 87 GLY A O 1
ATOM 628 N N . GLN A 1 88 ? -6.650 5.601 20.571 1.00 89.94 88 GLN A N 1
ATOM 629 C CA . GLN A 1 88 ? -6.371 4.316 21.222 1.00 89.94 88 GLN A CA 1
ATOM 630 C C . GLN A 1 88 ? -6.268 3.148 20.234 1.00 89.94 88 GLN A C 1
ATOM 632 O O . GLN A 1 88 ? -5.989 2.028 20.658 1.00 89.94 88 GLN A O 1
ATOM 637 N N . LEU A 1 89 ? -6.471 3.386 18.935 1.00 92.94 89 LEU A N 1
ATOM 638 C CA . LEU A 1 89 ? -6.495 2.336 17.925 1.00 92.94 89 LEU A CA 1
ATOM 639 C C . LEU A 1 89 ? -5.112 1.708 17.736 1.00 92.94 89 LEU A C 1
ATOM 641 O O . LEU A 1 89 ? -4.147 2.382 17.374 1.00 92.94 89 LEU A O 1
ATOM 645 N N . ARG A 1 90 ? -5.028 0.400 17.986 1.00 94.06 90 ARG A N 1
ATOM 646 C CA . ARG A 1 90 ? -3.804 -0.405 17.879 1.00 94.06 90 ARG A CA 1
ATOM 647 C C . ARG A 1 90 ? -3.890 -1.416 16.752 1.00 94.06 90 ARG A C 1
ATOM 649 O O . ARG A 1 90 ? -2.912 -1.610 16.036 1.00 94.06 90 ARG A O 1
ATOM 656 N N . GLU A 1 91 ? -5.052 -2.027 16.570 1.00 95.50 91 GLU A N 1
ATOM 657 C CA . GLU A 1 91 ? -5.238 -3.094 15.593 1.00 95.50 91 GLU A CA 1
ATOM 658 C C . GLU A 1 91 ? -6.401 -2.779 14.662 1.00 95.50 91 GLU A C 1
ATOM 660 O O . GLU A 1 91 ? -7.493 -2.408 15.101 1.00 95.50 91 GLU A O 1
ATOM 665 N N . MET A 1 92 ? -6.162 -2.947 13.366 1.00 95.75 92 MET A N 1
ATOM 666 C CA . MET A 1 92 ? -7.168 -2.742 12.337 1.00 95.75 92 MET A CA 1
ATOM 667 C C . MET A 1 92 ? -7.136 -3.888 11.335 1.00 95.75 92 MET A C 1
ATOM 669 O O . MET A 1 92 ? -6.102 -4.158 10.724 1.00 95.75 92 MET A O 1
ATOM 673 N N . ASN A 1 93 ? -8.284 -4.529 11.141 1.00 97.19 93 ASN A N 1
ATOM 674 C CA . ASN A 1 93 ? -8.472 -5.543 10.117 1.00 97.19 93 ASN A CA 1
ATOM 675 C C . ASN A 1 93 ? -9.412 -5.018 9.028 1.00 97.19 93 ASN A C 1
ATOM 677 O O . ASN A 1 93 ? -10.597 -4.811 9.273 1.00 97.19 93 ASN A O 1
ATOM 681 N N . LEU A 1 94 ? -8.877 -4.810 7.829 1.00 96.88 94 LEU A N 1
ATOM 682 C CA . LEU A 1 94 ? -9.596 -4.390 6.625 1.00 96.88 94 LEU A CA 1
ATOM 683 C C . LEU A 1 94 ? -9.490 -5.449 5.517 1.00 96.88 94 LEU A C 1
ATOM 685 O O . LEU A 1 94 ? -9.718 -5.150 4.340 1.00 96.88 94 LEU A O 1
ATOM 689 N N . SER A 1 95 ? -9.139 -6.685 5.874 1.00 97.69 95 SER A N 1
ATOM 690 C CA . SER A 1 95 ? -8.967 -7.770 4.912 1.00 97.69 95 SER A CA 1
ATOM 691 C C . SER A 1 95 ? -10.257 -8.096 4.155 1.00 97.69 95 SER A C 1
ATOM 693 O O . SER A 1 95 ? -11.369 -7.881 4.643 1.00 97.69 95 SER A O 1
ATOM 695 N N . GLY A 1 96 ? -10.128 -8.590 2.924 1.00 96.94 96 GLY A N 1
ATOM 696 C CA . GLY A 1 96 ? -11.285 -9.031 2.138 1.00 96.94 96 GLY A CA 1
ATOM 697 C C . GLY A 1 96 ? -12.260 -7.906 1.766 1.00 96.94 96 GLY A C 1
ATOM 698 O O . GLY A 1 96 ? -13.459 -8.153 1.656 1.00 96.94 96 GLY A O 1
ATOM 699 N N . ASN A 1 97 ? -11.760 -6.679 1.604 1.00 97.75 97 ASN A N 1
ATOM 700 C CA . ASN A 1 97 ? -12.511 -5.542 1.072 1.00 97.75 97 ASN A CA 1
ATOM 701 C C . ASN A 1 97 ? -12.174 -5.307 -0.418 1.00 97.75 97 ASN A C 1
ATOM 703 O O . ASN A 1 97 ? -11.531 -6.124 -1.079 1.00 97.75 97 ASN A O 1
ATOM 707 N N . VAL A 1 98 ? -12.629 -4.189 -0.989 1.00 97.25 98 VAL A N 1
ATOM 708 C CA . VAL A 1 98 ? -12.345 -3.797 -2.383 1.00 97.25 98 VAL A CA 1
ATOM 709 C C . VAL A 1 98 ? -11.493 -2.530 -2.452 1.00 97.25 98 VAL A C 1
ATOM 711 O O . VAL A 1 98 ? -11.626 -1.739 -3.385 1.00 97.25 98 VAL A O 1
ATOM 714 N N . ILE A 1 99 ? -10.605 -2.337 -1.470 1.00 96.94 99 ILE A N 1
ATOM 715 C CA . ILE A 1 99 ? -9.827 -1.107 -1.317 1.00 96.94 99 ILE A CA 1
ATOM 716 C C . ILE A 1 99 ? -8.827 -0.987 -2.467 1.00 96.94 99 ILE A C 1
ATOM 718 O O . ILE A 1 99 ? -7.991 -1.870 -2.660 1.00 96.94 99 ILE A O 1
ATOM 722 N N . GLN A 1 100 ? -8.904 0.112 -3.218 1.00 94.88 100 GLN A N 1
ATOM 723 C CA . GLN A 1 100 ? -8.014 0.394 -4.354 1.00 94.88 100 GLN A CA 1
ATOM 724 C C . GLN A 1 100 ? -6.898 1.380 -4.003 1.00 94.88 100 GLN A C 1
ATOM 726 O O . GLN A 1 100 ? -5.792 1.287 -4.535 1.00 94.88 100 GLN A O 1
ATOM 731 N N . SER A 1 101 ? -7.179 2.311 -3.091 1.00 91.19 101 SER A N 1
ATOM 732 C CA . SER A 1 101 ? -6.250 3.355 -2.665 1.00 91.19 101 SER A CA 1
ATOM 733 C C . SER A 1 101 ? -6.376 3.630 -1.171 1.00 91.19 101 SER A C 1
ATOM 735 O O . SER A 1 101 ? -7.487 3.719 -0.639 1.00 91.19 101 SER A O 1
ATOM 737 N N . VAL A 1 102 ? -5.234 3.838 -0.521 1.00 94.06 102 VAL A N 1
ATOM 738 C CA . VAL A 1 102 ? -5.139 4.219 0.892 1.00 94.06 102 VAL A CA 1
ATOM 739 C C . VAL A 1 102 ? -4.347 5.511 1.027 1.00 94.06 102 VAL A C 1
ATOM 741 O O . VAL A 1 102 ? -3.398 5.735 0.277 1.00 94.06 102 VAL A O 1
ATOM 744 N N . SER A 1 103 ? -4.727 6.353 1.984 1.00 92.69 103 SER A N 1
ATOM 745 C CA . SER A 1 103 ? -3.929 7.502 2.412 1.00 92.69 103 SER A CA 1
ATOM 746 C C . SER A 1 103 ? -3.135 7.143 3.664 1.00 92.69 103 SER A C 1
ATOM 748 O O . SER A 1 103 ? -3.691 6.572 4.598 1.00 92.69 103 SER A O 1
ATOM 750 N N . ALA A 1 104 ? -1.853 7.511 3.734 1.00 88.25 104 ALA A N 1
ATOM 751 C CA . ALA A 1 104 ? -1.068 7.311 4.957 1.00 88.25 104 ALA A CA 1
ATOM 752 C C . ALA A 1 104 ? -1.649 8.094 6.148 1.00 88.25 104 ALA A C 1
ATOM 754 O O . ALA A 1 104 ? -1.637 7.603 7.270 1.00 88.25 104 ALA A O 1
ATOM 755 N N . ALA A 1 105 ? -2.242 9.263 5.881 1.00 88.62 105 ALA A N 1
ATOM 756 C CA . ALA A 1 105 ? -2.915 10.091 6.880 1.00 88.62 105 ALA A CA 1
ATOM 757 C C . ALA A 1 105 ? -4.302 9.558 7.289 1.00 88.62 105 ALA A C 1
ATOM 759 O O . ALA A 1 105 ? -5.008 10.213 8.055 1.00 88.62 105 ALA A O 1
ATOM 760 N N . ALA A 1 106 ? -4.742 8.417 6.748 1.00 88.56 106 ALA A N 1
ATOM 761 C CA . ALA A 1 106 ? -5.932 7.738 7.245 1.00 88.56 106 ALA A CA 1
ATOM 762 C C . ALA A 1 106 ? -5.656 7.102 8.613 1.00 88.56 106 ALA A C 1
ATOM 764 O O . ALA A 1 106 ? -6.517 7.149 9.485 1.00 88.56 106 ALA A O 1
ATOM 765 N N . PHE A 1 107 ? -4.466 6.526 8.802 1.00 91.12 107 PHE A N 1
ATOM 766 C CA . PHE A 1 107 ? -4.137 5.702 9.961 1.00 91.12 107 PHE A CA 1
ATOM 767 C C . PHE A 1 107 ? -3.602 6.540 11.135 1.00 91.12 107 PHE A C 1
ATOM 769 O O . PHE A 1 107 ? -2.831 7.476 10.915 1.00 91.12 107 PHE A O 1
ATOM 776 N N . PRO A 1 108 ? -3.968 6.209 12.385 1.00 89.75 108 PRO A N 1
ATOM 777 C CA . PRO A 1 108 ? -3.443 6.891 13.562 1.00 89.75 108 PRO A CA 1
ATOM 778 C C . PRO A 1 108 ? -1.983 6.499 13.833 1.00 89.75 108 PRO A C 1
ATOM 780 O O . PRO A 1 108 ? -1.576 5.364 13.588 1.00 89.75 108 PRO A O 1
ATOM 783 N N . GLU A 1 109 ? -1.200 7.415 14.413 1.00 86.00 109 GLU A N 1
ATOM 784 C CA . GLU A 1 109 ? 0.235 7.204 14.694 1.00 86.00 109 GLU A CA 1
ATOM 785 C C . GLU A 1 109 ? 0.517 6.026 15.645 1.00 86.00 109 GLU A C 1
ATOM 787 O O . GLU A 1 109 ? 1.604 5.454 15.629 1.00 86.00 109 GLU A O 1
ATOM 792 N N . GLY A 1 110 ? -0.457 5.663 16.485 1.00 88.44 110 GLY A N 1
ATOM 793 C CA . GLY A 1 110 ? -0.337 4.608 17.491 1.00 88.44 110 GLY A CA 1
ATOM 794 C C . GLY A 1 110 ? -0.638 3.190 17.001 1.00 88.44 110 GLY A C 1
ATOM 795 O O . GLY A 1 110 ? -0.633 2.276 17.832 1.00 88.44 110 GLY A O 1
ATOM 796 N N . ILE A 1 111 ? -0.927 2.999 15.711 1.00 93.31 111 ILE A N 1
ATOM 797 C CA . ILE A 1 111 ? -1.311 1.694 15.170 1.00 93.31 111 ILE A CA 1
ATOM 798 C C . ILE A 1 111 ? -0.125 0.720 15.192 1.00 93.31 111 ILE A C 1
ATOM 800 O O . ILE A 1 111 ? 0.995 1.070 14.831 1.00 93.31 111 ILE A O 1
ATOM 804 N N . THR A 1 112 ? -0.367 -0.509 15.639 1.00 94.69 112 THR A N 1
ATOM 805 C CA . THR A 1 112 ? 0.651 -1.563 15.769 1.00 94.69 112 THR A CA 1
ATOM 806 C C . THR A 1 112 ? 0.459 -2.679 14.756 1.00 94.69 112 THR A C 1
ATOM 808 O O . THR A 1 112 ? 1.431 -3.322 14.362 1.00 94.69 112 THR A O 1
ATOM 811 N N . PHE A 1 113 ? -0.780 -2.913 14.324 1.00 95.69 113 PHE A N 1
ATOM 812 C CA . PHE A 1 113 ? -1.121 -3.961 13.372 1.00 95.69 113 PHE A CA 1
ATOM 813 C C . PHE A 1 113 ? -2.184 -3.479 12.380 1.00 95.69 113 PHE A C 1
ATOM 815 O O . PHE A 1 113 ? -3.225 -2.952 12.779 1.00 95.69 113 PHE A O 1
ATOM 822 N N . LEU A 1 114 ? -1.914 -3.674 11.089 1.00 95.94 114 LEU A N 1
ATOM 823 C CA . LEU A 1 114 ? -2.793 -3.287 9.991 1.00 95.94 114 LEU A CA 1
ATOM 824 C C . LEU A 1 114 ? -2.900 -4.424 8.971 1.00 95.94 114 LEU A C 1
ATOM 826 O O . LEU A 1 114 ? -1.933 -4.761 8.288 1.00 95.94 114 LEU A O 1
ATOM 830 N N . ASP A 1 115 ? -4.093 -4.987 8.831 1.00 97.12 115 ASP A N 1
ATOM 831 C CA . ASP A 1 115 ? -4.377 -6.013 7.834 1.00 97.12 115 ASP A CA 1
ATOM 832 C C . ASP A 1 115 ? -5.104 -5.411 6.626 1.00 97.12 115 ASP A C 1
ATOM 834 O O . ASP A 1 115 ? -6.257 -4.994 6.726 1.00 97.12 115 ASP A O 1
ATOM 838 N N . LEU A 1 116 ? -4.419 -5.355 5.484 1.00 96.38 116 LEU A N 1
ATOM 839 C CA . LEU A 1 116 ? -4.957 -4.934 4.188 1.00 96.38 116 LEU A CA 1
ATOM 840 C C . LEU A 1 116 ? -4.940 -6.095 3.179 1.00 96.38 116 LEU A C 1
ATOM 842 O O . LEU A 1 116 ? -5.014 -5.865 1.969 1.00 96.38 116 LEU A O 1
ATOM 846 N N . SER A 1 117 ? -4.835 -7.341 3.645 1.00 97.19 117 SER A N 1
ATOM 847 C CA . SER A 1 117 ? -4.811 -8.526 2.784 1.00 97.19 117 SER A CA 1
ATOM 848 C C . SER A 1 117 ? -6.100 -8.689 1.966 1.00 97.19 117 SER A C 1
ATOM 850 O O . SER A 1 117 ? -7.152 -8.137 2.295 1.00 97.19 117 SER A O 1
ATOM 852 N N . ALA A 1 118 ? -6.024 -9.421 0.854 1.00 96.81 118 ALA A N 1
ATOM 853 C CA . ALA A 1 118 ? -7.156 -9.732 -0.023 1.00 96.81 118 ALA A CA 1
ATOM 854 C C . ALA A 1 118 ? -7.985 -8.496 -0.448 1.00 96.81 118 ALA A C 1
ATOM 856 O O . ALA A 1 118 ? -9.215 -8.528 -0.448 1.00 96.81 118 ALA A O 1
ATOM 857 N N . ASN A 1 119 ? -7.306 -7.401 -0.801 1.00 97.56 119 ASN A N 1
ATOM 858 C CA . ASN A 1 119 ? -7.907 -6.168 -1.315 1.00 97.56 119 ASN A CA 1
ATOM 859 C C . ASN A 1 119 ? -7.570 -5.963 -2.808 1.00 97.56 119 ASN A C 1
ATOM 861 O O . ASN A 1 119 ? -7.150 -6.883 -3.516 1.00 97.56 119 ASN A O 1
ATOM 865 N N . ARG A 1 120 ? -7.798 -4.756 -3.340 1.00 96.75 120 ARG A N 1
ATOM 866 C CA . ARG A 1 120 ? -7.554 -4.394 -4.748 1.00 96.75 120 ARG A CA 1
ATOM 867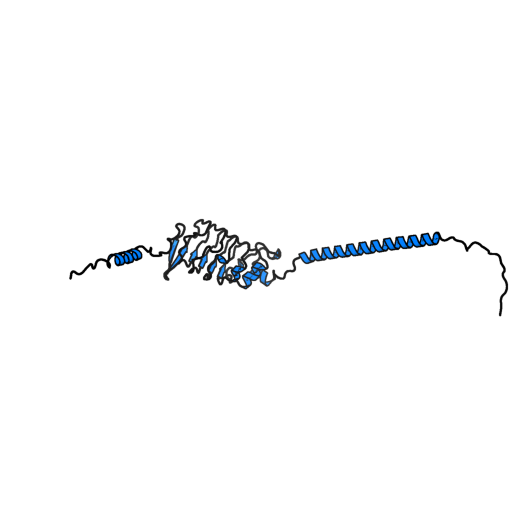 C C . ARG A 1 120 ? -6.469 -3.323 -4.891 1.00 96.75 120 ARG A C 1
ATOM 869 O O . ARG A 1 120 ? -6.496 -2.545 -5.842 1.00 96.75 120 ARG A O 1
ATOM 876 N N . LEU A 1 121 ? -5.509 -3.293 -3.967 1.00 95.62 121 LEU A N 1
ATOM 877 C CA . LEU A 1 121 ? -4.446 -2.294 -3.955 1.00 95.62 121 LEU A CA 1
ATOM 878 C C . LEU A 1 121 ? -3.489 -2.506 -5.129 1.00 95.62 121 LEU A C 1
ATOM 880 O O . LEU A 1 121 ? -2.844 -3.548 -5.242 1.00 95.62 121 LEU A O 1
ATOM 884 N N . LEU A 1 122 ? -3.380 -1.485 -5.978 1.00 93.69 122 LEU A N 1
ATOM 885 C CA . LEU A 1 122 ? -2.417 -1.436 -7.082 1.00 93.69 122 LEU A CA 1
ATOM 886 C C . LEU A 1 122 ? -1.069 -0.871 -6.630 1.00 93.69 122 LEU A C 1
ATOM 888 O O . LEU A 1 122 ? -0.021 -1.310 -7.085 1.00 93.69 122 LEU A O 1
ATOM 892 N N . SER A 1 123 ? -1.071 0.105 -5.730 1.00 92.31 123 SER A N 1
ATOM 893 C CA . SER A 1 123 ? 0.143 0.753 -5.237 1.00 92.31 123 SER A CA 1
ATOM 894 C C . SER A 1 123 ? -0.093 1.332 -3.852 1.00 92.31 123 SER A C 1
ATOM 896 O O . SER A 1 123 ? -1.228 1.651 -3.498 1.00 92.31 123 SER A O 1
ATOM 898 N N . LEU A 1 124 ? 0.986 1.522 -3.100 1.00 93.44 124 LEU A N 1
ATOM 899 C CA . LEU A 1 124 ? 0.945 2.121 -1.773 1.00 93.44 124 LEU A CA 1
ATOM 900 C C . LEU A 1 124 ? 1.573 3.528 -1.793 1.00 93.44 124 LEU A C 1
ATOM 902 O O . LEU A 1 124 ? 2.591 3.738 -2.468 1.00 93.44 124 LEU A O 1
ATOM 906 N N . PRO A 1 125 ? 0.988 4.501 -1.070 1.00 92.81 125 PRO A N 1
ATOM 907 C CA . PRO A 1 125 ? 1.567 5.836 -0.918 1.00 92.81 125 PRO A CA 1
ATOM 908 C C . PRO A 1 125 ? 2.935 5.772 -0.222 1.00 92.81 125 PRO A C 1
ATOM 910 O O . PRO A 1 125 ? 3.168 4.938 0.653 1.00 92.81 125 PRO A O 1
ATOM 913 N N . ARG A 1 126 ? 3.855 6.670 -0.597 1.00 91.38 126 ARG A N 1
ATOM 914 C CA . ARG A 1 126 ? 5.235 6.697 -0.064 1.00 91.38 126 ARG A CA 1
ATOM 915 C C . ARG A 1 126 ? 5.273 7.093 1.405 1.00 91.38 126 ARG A C 1
ATOM 917 O O . ARG A 1 126 ? 6.208 6.760 2.124 1.00 91.38 126 ARG A O 1
ATOM 924 N N . GLU A 1 127 ? 4.257 7.820 1.834 1.00 90.75 127 GLU A N 1
ATOM 925 C CA . GLU A 1 127 ? 4.076 8.353 3.173 1.00 90.75 127 GLU A CA 1
ATOM 926 C C . GLU A 1 127 ? 3.852 7.228 4.199 1.00 90.75 127 GLU A C 1
ATOM 928 O O . GLU A 1 127 ? 4.171 7.410 5.371 1.00 90.75 127 GLU A O 1
ATOM 933 N N . LEU A 1 128 ? 3.426 6.028 3.766 1.00 90.62 128 LEU A N 1
ATOM 934 C CA . LEU A 1 128 ? 3.280 4.854 4.642 1.00 90.62 128 LEU A CA 1
ATOM 935 C C . LEU A 1 128 ? 4.596 4.384 5.271 1.00 90.62 128 LEU A C 1
ATOM 937 O O . LEU A 1 128 ? 4.557 3.684 6.275 1.00 90.62 128 LEU A O 1
ATOM 941 N N . LYS A 1 129 ? 5.757 4.801 4.751 1.00 89.56 129 LYS A N 1
ATOM 942 C CA . LYS A 1 129 ? 7.067 4.499 5.356 1.00 89.56 129 LYS A CA 1
ATOM 943 C C . LYS A 1 129 ? 7.226 5.036 6.784 1.00 89.56 129 LYS A C 1
ATOM 945 O O . LYS A 1 129 ? 8.137 4.628 7.492 1.00 89.56 129 LYS A O 1
ATOM 950 N N . GLN A 1 130 ? 6.396 6.004 7.178 1.00 88.62 130 GLN A N 1
ATOM 951 C CA . GLN A 1 130 ? 6.403 6.584 8.523 1.00 88.62 130 GLN A CA 1
ATOM 952 C C . GLN A 1 130 ? 5.628 5.724 9.531 1.00 88.62 130 GLN A C 1
ATOM 954 O O . GLN A 1 130 ? 5.789 5.901 10.738 1.00 88.62 130 GLN A O 1
ATOM 959 N N . LEU A 1 131 ? 4.797 4.797 9.045 1.00 89.19 131 LEU A N 1
ATOM 960 C CA . LEU A 1 131 ? 3.956 3.951 9.875 1.00 89.19 131 LEU A CA 1
ATOM 961 C C . LEU A 1 131 ? 4.815 2.873 10.555 1.00 89.19 131 LEU A C 1
ATOM 963 O O . LEU A 1 131 ? 5.432 2.046 9.888 1.00 89.19 131 LEU A O 1
ATOM 967 N N . LYS A 1 132 ? 4.841 2.861 11.891 1.00 90.44 132 LYS A N 1
ATOM 968 C CA . LYS A 1 132 ? 5.567 1.861 12.694 1.00 90.44 132 LYS A CA 1
ATOM 969 C C . LYS A 1 132 ? 4.649 0.709 13.102 1.00 90.44 132 LYS A C 1
ATOM 971 O O . LYS A 1 132 ? 4.485 0.428 14.286 1.00 90.44 132 LYS A O 1
ATOM 976 N N . ALA A 1 133 ? 4.028 0.078 12.114 1.00 92.75 133 ALA A N 1
ATOM 977 C CA . ALA A 1 133 ? 3.065 -0.994 12.324 1.00 92.75 133 ALA A CA 1
ATOM 978 C C . ALA A 1 133 ? 3.416 -2.211 11.477 1.00 92.75 133 ALA A C 1
ATOM 980 O O . ALA A 1 133 ? 3.941 -2.066 10.373 1.00 92.75 133 ALA A O 1
ATOM 981 N N . ARG A 1 134 ? 3.055 -3.395 11.972 1.00 95.25 134 ARG A N 1
ATOM 982 C CA . ARG A 1 134 ? 3.126 -4.628 11.196 1.00 95.25 134 ARG A CA 1
ATOM 983 C C . ARG A 1 134 ? 1.981 -4.655 10.190 1.00 95.25 134 ARG A C 1
ATOM 985 O O . ARG A 1 134 ? 0.817 -4.592 10.595 1.00 95.25 134 ARG A O 1
ATOM 992 N N . VAL A 1 135 ? 2.299 -4.773 8.904 1.00 95.12 135 VAL A N 1
ATOM 993 C CA . VAL A 1 135 ? 1.313 -4.703 7.814 1.00 95.12 135 VAL A CA 1
ATOM 994 C C . VAL A 1 135 ? 1.203 -6.031 7.063 1.00 95.12 135 VAL A C 1
ATOM 996 O O . VAL A 1 135 ? 2.212 -6.663 6.743 1.00 95.12 135 VAL A O 1
ATOM 999 N N . ARG A 1 136 ? -0.028 -6.441 6.739 1.00 96.31 136 ARG A N 1
ATOM 1000 C CA . ARG A 1 136 ? -0.322 -7.542 5.803 1.00 96.31 136 ARG A CA 1
ATOM 1001 C C . ARG A 1 136 ? -0.898 -7.011 4.501 1.00 96.31 136 ARG A C 1
ATOM 1003 O O . ARG A 1 136 ? -1.787 -6.164 4.511 1.00 96.31 136 ARG A O 1
ATOM 1010 N N . LEU A 1 137 ? -0.360 -7.493 3.385 1.00 95.50 137 LEU A N 1
ATOM 1011 C CA . LEU A 1 137 ? -0.644 -6.994 2.032 1.00 95.50 137 LEU A CA 1
ATOM 1012 C C . LEU A 1 137 ? -0.839 -8.123 1.013 1.00 95.50 137 LEU A C 1
ATOM 1014 O O . LEU A 1 137 ? -0.989 -7.857 -0.181 1.00 95.50 137 LEU A O 1
ATOM 1018 N N . ASP A 1 138 ? -0.817 -9.378 1.452 1.00 95.31 138 ASP A N 1
ATOM 1019 C CA . ASP A 1 138 ? -0.992 -10.543 0.592 1.00 95.31 138 ASP A CA 1
ATOM 1020 C C . ASP A 1 138 ? -2.347 -10.526 -0.127 1.00 95.31 138 ASP A C 1
ATOM 1022 O O . ASP A 1 138 ? -3.311 -9.902 0.314 1.00 95.31 138 ASP A O 1
ATOM 1026 N N . GLY A 1 139 ? -2.412 -11.155 -1.301 1.00 94.69 139 GLY A N 1
ATOM 1027 C CA . GLY A 1 139 ? -3.645 -11.195 -2.094 1.00 94.69 139 GLY A CA 1
ATOM 1028 C C . GLY A 1 139 ? -4.067 -9.855 -2.716 1.00 94.69 139 GLY A C 1
ATOM 1029 O O . GLY A 1 139 ? -5.211 -9.733 -3.147 1.00 94.69 139 GLY A O 1
ATOM 1030 N N . ASN A 1 140 ? -3.173 -8.862 -2.792 1.00 96.19 140 ASN A N 1
ATOM 1031 C CA . ASN A 1 140 ? -3.408 -7.608 -3.515 1.00 96.19 140 ASN A CA 1
ATOM 1032 C C . ASN A 1 140 ? -2.751 -7.608 -4.908 1.00 96.19 140 ASN A C 1
ATOM 1034 O O . ASN A 1 140 ? -1.648 -8.135 -5.065 1.00 96.19 140 ASN A O 1
ATOM 1038 N N . PRO A 1 141 ? -3.371 -6.973 -5.922 1.00 95.00 141 PRO A N 1
ATOM 1039 C CA . PRO A 1 141 ? -2.821 -6.859 -7.268 1.00 95.00 141 PRO A CA 1
ATOM 1040 C C . PRO A 1 141 ? -1.751 -5.756 -7.378 1.00 95.00 141 PRO A C 1
ATOM 1042 O O . PRO A 1 141 ? -1.861 -4.845 -8.201 1.00 95.00 141 PRO A O 1
ATOM 1045 N N . LEU A 1 142 ? -0.699 -5.843 -6.564 1.00 94.81 142 LEU A N 1
ATOM 1046 C CA . LEU A 1 142 ? 0.312 -4.795 -6.456 1.00 94.81 142 LEU A CA 1
ATOM 1047 C C . LEU A 1 142 ? 1.137 -4.641 -7.742 1.00 94.81 142 LEU A C 1
ATOM 1049 O O . LEU A 1 142 ? 1.467 -5.609 -8.438 1.00 94.81 142 LEU A O 1
ATOM 1053 N N . HIS A 1 143 ? 1.491 -3.392 -8.027 1.00 92.81 143 HIS A N 1
ATOM 1054 C CA . HIS A 1 143 ? 2.413 -2.988 -9.072 1.00 92.81 143 HIS A CA 1
ATOM 1055 C C . HIS A 1 143 ? 3.843 -2.951 -8.528 1.00 92.81 143 HIS A C 1
ATOM 1057 O O . HIS A 1 143 ? 4.204 -2.091 -7.721 1.00 92.81 143 HIS A O 1
ATOM 1063 N N . CYS A 1 144 ? 4.673 -3.877 -8.993 1.00 92.19 144 CYS A N 1
ATOM 1064 C CA . CYS A 1 144 ? 6.058 -4.002 -8.569 1.00 92.19 144 CYS A CA 1
ATOM 1065 C C . CYS A 1 144 ? 6.980 -3.090 -9.382 1.00 92.19 144 CYS A C 1
ATOM 1067 O O . CYS A 1 144 ? 7.153 -3.239 -10.594 1.00 92.19 144 CYS A O 1
ATOM 1069 N N . GLY A 1 145 ? 7.599 -2.144 -8.684 1.00 90.38 145 GLY A N 1
ATOM 1070 C CA . GLY A 1 145 ? 8.535 -1.180 -9.243 1.00 90.38 145 GLY A CA 1
ATOM 1071 C C . GLY A 1 145 ? 9.326 -0.482 -8.141 1.00 90.38 145 GLY A C 1
ATOM 1072 O O . GLY A 1 145 ? 9.263 -0.871 -6.975 1.00 90.38 145 GLY A O 1
ATOM 1073 N N . CYS A 1 146 ? 10.046 0.580 -8.507 1.00 90.12 146 CYS A N 1
ATOM 1074 C CA . CYS A 1 146 ? 10.952 1.271 -7.586 1.00 90.12 146 CYS A CA 1
ATOM 1075 C C . CYS A 1 146 ? 10.244 1.833 -6.337 1.00 90.12 146 CYS A C 1
ATOM 1077 O O . CYS A 1 146 ? 10.730 1.665 -5.225 1.00 90.12 146 CYS A O 1
ATOM 1079 N N . GLN A 1 147 ? 9.049 2.415 -6.491 1.00 90.25 147 GLN A N 1
ATOM 1080 C CA . GLN A 1 147 ? 8.298 2.975 -5.358 1.00 90.25 147 GLN A CA 1
ATOM 1081 C C . GLN A 1 147 ? 7.946 1.926 -4.294 1.00 90.25 147 GLN A C 1
ATOM 1083 O O . GLN A 1 147 ? 8.035 2.205 -3.101 1.00 90.25 147 GLN A O 1
ATOM 1088 N N . LEU A 1 148 ? 7.532 0.728 -4.718 1.00 91.81 148 LEU A N 1
ATOM 1089 C CA . LEU A 1 148 ? 7.175 -0.345 -3.792 1.00 91.81 148 LEU A CA 1
ATOM 1090 C C . LEU A 1 148 ? 8.423 -0.907 -3.094 1.00 91.81 148 LEU A C 1
ATOM 1092 O O . LEU A 1 148 ? 8.383 -1.177 -1.898 1.00 91.81 148 LEU A O 1
ATOM 1096 N N . GLN A 1 149 ? 9.538 -1.009 -3.824 1.00 92.06 149 GLN A N 1
ATOM 1097 C CA . GLN A 1 149 ? 10.839 -1.422 -3.290 1.00 92.06 149 GLN A CA 1
ATOM 1098 C C . GLN A 1 149 ? 11.342 -0.480 -2.192 1.00 92.06 149 GLN A C 1
ATOM 1100 O O . GLN A 1 149 ? 11.739 -0.944 -1.128 1.00 92.06 149 GLN A O 1
ATOM 1105 N N . GLU A 1 150 ? 11.287 0.833 -2.414 1.00 91.56 150 GLU A N 1
ATOM 1106 C CA . GLU A 1 150 ? 11.666 1.821 -1.396 1.00 91.56 150 GLU A CA 1
ATOM 1107 C C . GLU A 1 150 ? 10.773 1.747 -0.155 1.00 91.56 150 GLU A C 1
ATOM 1109 O O . GLU A 1 150 ? 11.255 1.882 0.968 1.00 91.56 150 GLU A O 1
ATOM 1114 N N . LEU A 1 151 ? 9.470 1.525 -0.347 1.00 92.88 151 LEU A N 1
ATOM 1115 C CA . LEU A 1 151 ? 8.526 1.434 0.760 1.00 92.88 151 LEU A CA 1
ATOM 1116 C C . LEU A 1 151 ? 8.791 0.197 1.628 1.00 92.88 151 LEU A C 1
ATOM 1118 O O . LEU A 1 151 ? 8.875 0.316 2.849 1.00 92.88 151 LEU A O 1
ATOM 1122 N N . PHE A 1 152 ? 8.952 -0.979 1.019 1.00 91.69 152 PHE A N 1
ATOM 1123 C CA . PHE A 1 152 ? 9.180 -2.233 1.750 1.00 91.69 152 PHE A CA 1
ATOM 1124 C C . PHE A 1 152 ? 10.576 -2.341 2.367 1.00 91.69 152 PHE A C 1
ATOM 1126 O O . PHE A 1 152 ? 10.783 -3.180 3.235 1.00 91.69 152 PHE A O 1
ATOM 1133 N N . ALA A 1 153 ? 11.519 -1.480 1.978 1.00 89.94 153 ALA A N 1
ATOM 1134 C CA . ALA A 1 153 ? 12.801 -1.377 2.668 1.00 89.94 153 ALA A CA 1
ATOM 1135 C C . ALA A 1 153 ? 12.663 -0.855 4.113 1.00 89.94 153 ALA A C 1
ATOM 1137 O O . ALA A 1 153 ? 13.548 -1.096 4.931 1.00 89.94 153 ALA A O 1
ATOM 1138 N N . VAL A 1 154 ? 11.581 -0.129 4.425 1.00 92.12 154 VAL A N 1
ATOM 1139 C CA . VAL A 1 154 ? 11.336 0.475 5.750 1.00 92.12 154 VAL A CA 1
ATOM 1140 C C . VAL A 1 154 ? 10.096 -0.106 6.433 1.00 92.12 154 VAL A C 1
ATOM 1142 O O . VAL A 1 154 ? 10.054 -0.188 7.658 1.00 92.12 154 VAL A O 1
ATOM 1145 N N . LEU A 1 155 ? 9.080 -0.490 5.660 1.00 92.12 155 LEU A N 1
ATOM 1146 C CA . LEU A 1 155 ? 7.812 -0.992 6.182 1.00 92.12 155 LEU A CA 1
ATOM 1147 C C . LEU A 1 155 ? 7.965 -2.400 6.784 1.00 92.12 155 LEU A C 1
ATOM 1149 O O . LEU A 1 155 ? 8.483 -3.300 6.125 1.00 92.12 155 LEU A O 1
ATOM 1153 N N . ASP A 1 156 ? 7.447 -2.610 7.998 1.00 93.25 156 ASP A N 1
ATOM 1154 C CA . ASP A 1 156 ? 7.425 -3.925 8.654 1.00 93.25 156 ASP A CA 1
ATOM 1155 C C . ASP A 1 156 ? 6.290 -4.794 8.086 1.00 93.25 156 ASP A C 1
ATOM 1157 O O . ASP A 1 156 ? 5.141 -4.735 8.529 1.00 93.25 156 ASP A O 1
ATOM 1161 N N . VAL A 1 157 ? 6.592 -5.582 7.053 1.00 93.38 157 VAL A N 1
ATOM 1162 C CA . VAL A 1 157 ? 5.644 -6.540 6.465 1.00 93.38 157 VAL A CA 1
ATOM 1163 C C . VAL A 1 157 ? 5.731 -7.868 7.214 1.00 93.38 157 VAL A C 1
ATOM 1165 O O . VAL A 1 157 ? 6.819 -8.403 7.419 1.00 93.38 157 VAL A O 1
ATOM 1168 N N . ASP A 1 158 ? 4.584 -8.439 7.593 1.00 93.25 158 ASP A N 1
ATOM 1169 C CA . ASP A 1 158 ? 4.544 -9.716 8.317 1.00 93.25 158 ASP A CA 1
ATOM 1170 C C . ASP A 1 158 ? 5.218 -10.834 7.496 1.00 93.25 158 ASP A C 1
ATOM 1172 O O . ASP A 1 158 ? 4.759 -11.214 6.411 1.00 93.25 158 ASP A O 1
ATOM 1176 N N . ALA A 1 159 ? 6.310 -11.383 8.039 1.00 90.62 159 ALA A N 1
ATOM 1177 C CA . ALA A 1 159 ? 7.125 -12.414 7.401 1.00 90.62 159 ALA A CA 1
ATOM 1178 C C . ALA A 1 159 ? 6.324 -13.676 7.043 1.00 90.62 159 ALA A C 1
ATOM 1180 O O . ALA A 1 159 ? 6.661 -14.371 6.085 1.00 90.62 159 ALA A O 1
ATOM 1181 N N . ARG A 1 160 ? 5.238 -13.969 7.776 1.00 90.88 160 ARG A N 1
ATOM 1182 C CA . ARG A 1 160 ? 4.377 -15.132 7.499 1.00 90.88 160 ARG A CA 1
ATOM 1183 C C . ARG A 1 160 ? 3.599 -14.984 6.194 1.00 90.88 160 ARG A C 1
ATOM 1185 O O . ARG A 1 160 ? 3.345 -15.977 5.521 1.00 90.88 160 ARG A O 1
ATOM 1192 N N . THR A 1 161 ? 3.237 -13.755 5.838 1.00 91.81 161 THR A N 1
ATOM 1193 C CA . THR A 1 161 ? 2.437 -13.420 4.649 1.00 91.81 161 THR A CA 1
ATOM 1194 C C . THR A 1 161 ? 3.273 -12.835 3.516 1.00 91.81 161 THR A C 1
ATOM 1196 O O . THR A 1 161 ? 2.764 -12.662 2.413 1.00 91.81 161 THR A O 1
ATOM 1199 N N . ALA A 1 162 ? 4.561 -12.567 3.746 1.00 90.06 162 ALA A N 1
ATOM 1200 C CA . ALA A 1 162 ? 5.471 -11.975 2.766 1.00 90.06 162 ALA A CA 1
ATOM 1201 C C . ALA A 1 162 ? 5.494 -12.734 1.423 1.00 90.06 162 ALA A C 1
ATOM 1203 O O . ALA A 1 162 ? 5.458 -12.117 0.360 1.00 90.06 162 ALA A O 1
ATOM 1204 N N . ASN A 1 163 ? 5.452 -14.071 1.456 1.00 89.88 163 ASN A N 1
ATOM 1205 C CA . ASN A 1 163 ? 5.415 -14.905 0.247 1.00 89.88 163 ASN A CA 1
ATOM 1206 C C . ASN A 1 163 ? 4.109 -14.769 -0.558 1.00 89.88 163 ASN A C 1
ATOM 1208 O O . ASN A 1 163 ? 4.100 -15.030 -1.759 1.00 89.88 163 ASN A O 1
ATOM 1212 N N . GLY A 1 164 ? 3.015 -14.354 0.087 1.00 91.19 164 GLY A N 1
ATOM 1213 C CA . GLY A 1 164 ? 1.722 -14.101 -0.555 1.00 91.19 164 GLY A CA 1
ATOM 1214 C C . GLY A 1 164 ? 1.631 -12.738 -1.248 1.00 91.19 164 GLY A C 1
ATOM 1215 O O . GLY A 1 164 ? 0.624 -12.439 -1.895 1.00 91.19 164 GLY A O 1
ATOM 1216 N N . VAL A 1 165 ? 2.667 -11.900 -1.133 1.00 93.81 165 VAL A N 1
ATOM 1217 C CA . VAL A 1 165 ? 2.738 -10.594 -1.791 1.00 93.81 165 VAL A CA 1
ATOM 1218 C C . VAL A 1 165 ? 3.246 -10.784 -3.220 1.00 93.81 165 VAL A C 1
ATOM 1220 O O . VAL A 1 165 ? 4.448 -10.783 -3.483 1.00 93.81 165 VAL A O 1
ATOM 1223 N N . LEU A 1 166 ? 2.312 -10.995 -4.146 1.00 93.19 166 LEU A N 1
ATOM 1224 C CA . LEU A 1 166 ? 2.593 -11.287 -5.552 1.00 93.19 166 LEU A CA 1
ATOM 1225 C C . LEU A 1 166 ? 2.567 -10.019 -6.414 1.00 93.19 166 LEU A C 1
ATOM 1227 O O . LEU A 1 166 ? 1.719 -9.144 -6.250 1.00 93.19 166 LEU A O 1
ATOM 1231 N N . CYS A 1 167 ? 3.452 -9.962 -7.404 1.00 93.50 167 CYS A N 1
ATOM 1232 C CA . CYS A 1 167 ? 3.470 -8.896 -8.399 1.00 93.50 167 CYS A CA 1
ATOM 1233 C C . CYS A 1 167 ? 2.420 -9.128 -9.490 1.00 93.50 167 CYS A C 1
ATOM 1235 O O . CYS A 1 167 ? 2.663 -9.879 -10.435 1.00 93.50 167 CYS A O 1
ATOM 1237 N N . ALA A 1 168 ? 1.258 -8.478 -9.419 1.00 91.62 168 ALA A N 1
ATOM 1238 C CA . ALA A 1 168 ? 0.243 -8.616 -10.471 1.00 91.62 168 ALA A CA 1
ATOM 1239 C C . ALA A 1 168 ? 0.629 -7.880 -11.760 1.00 91.62 168 ALA A C 1
ATOM 1241 O O . ALA A 1 168 ? 0.389 -8.375 -12.866 1.00 91.62 168 ALA A O 1
ATOM 1242 N N . THR A 1 169 ? 1.249 -6.710 -11.613 1.00 88.00 169 THR A N 1
ATOM 1243 C CA . THR A 1 169 ? 1.864 -5.943 -12.701 1.00 88.00 169 THR A CA 1
ATOM 1244 C C . THR A 1 169 ? 3.262 -5.513 -12.272 1.00 88.00 169 THR A C 1
ATOM 1246 O O . THR A 1 169 ? 3.540 -5.413 -11.080 1.00 88.00 169 THR A O 1
ATOM 1249 N N . ALA A 1 170 ? 4.170 -5.289 -13.218 1.00 85.88 170 ALA A N 1
ATOM 1250 C CA . ALA A 1 170 ? 5.526 -4.865 -12.898 1.00 85.88 170 ALA A CA 1
ATOM 1251 C C . ALA A 1 170 ? 6.137 -4.059 -14.045 1.00 85.88 170 ALA A C 1
ATOM 1253 O O . ALA A 1 170 ? 5.711 -4.189 -15.190 1.00 85.88 170 ALA A O 1
ATOM 1254 N N . VAL A 1 171 ? 7.161 -3.260 -13.735 1.00 81.00 171 VAL A N 1
ATOM 1255 C CA . VAL A 1 171 ? 7.980 -2.565 -14.750 1.00 81.00 171 VAL A CA 1
ATOM 1256 C C . VAL A 1 171 ? 8.706 -3.565 -15.662 1.00 81.00 171 VAL A C 1
ATOM 1258 O O . VAL A 1 171 ? 8.997 -3.262 -16.816 1.00 81.00 171 VAL A O 1
ATOM 1261 N N . VAL A 1 172 ? 8.987 -4.763 -15.142 1.00 79.62 172 VAL A N 1
ATOM 1262 C CA . VAL A 1 172 ? 9.665 -5.852 -15.847 1.00 79.62 172 VAL A CA 1
ATOM 1263 C C . VAL A 1 172 ? 8.727 -7.051 -15.918 1.00 79.62 172 VAL A C 1
ATOM 1265 O O . VAL A 1 172 ? 8.331 -7.580 -14.880 1.00 79.62 172 VAL A O 1
ATOM 1268 N N . ASP A 1 173 ? 8.414 -7.523 -17.124 1.00 81.19 173 ASP A N 1
ATOM 1269 C CA . ASP A 1 173 ? 7.453 -8.618 -17.327 1.00 81.19 173 ASP A CA 1
ATOM 1270 C C . ASP A 1 173 ? 7.852 -9.925 -16.617 1.00 81.19 173 ASP A C 1
ATOM 1272 O O . ASP A 1 173 ? 6.987 -10.687 -16.189 1.00 81.19 173 ASP A O 1
ATOM 1276 N N . SER A 1 174 ? 9.154 -10.167 -16.416 1.00 81.88 174 SER A N 1
ATOM 1277 C CA . SER A 1 174 ? 9.670 -11.355 -15.717 1.00 81.88 174 SER A CA 1
ATOM 1278 C C . SER A 1 174 ? 9.301 -11.419 -14.229 1.00 81.88 174 SER A C 1
ATOM 1280 O O . SER A 1 174 ? 9.330 -12.504 -13.643 1.00 81.88 174 SER A O 1
ATOM 1282 N N . ALA A 1 175 ? 8.951 -10.283 -13.619 1.00 84.62 175 ALA A N 1
ATOM 1283 C CA . ALA A 1 175 ? 8.533 -10.197 -12.222 1.00 84.62 175 ALA A CA 1
ATOM 1284 C C . ALA A 1 175 ? 7.057 -10.566 -12.017 1.00 84.62 175 ALA A C 1
ATOM 1286 O O . ALA A 1 175 ? 6.637 -10.804 -10.887 1.00 84.62 175 ALA A O 1
ATOM 1287 N N . ARG A 1 176 ? 6.251 -10.599 -13.084 1.00 89.50 176 ARG A N 1
ATOM 1288 C CA . ARG A 1 176 ? 4.808 -10.818 -12.985 1.00 89.50 176 ARG A CA 1
ATOM 1289 C C . ARG A 1 176 ? 4.492 -12.212 -12.433 1.00 89.50 176 ARG A C 1
ATOM 1291 O O . ARG A 1 176 ? 5.042 -13.210 -12.883 1.00 89.50 176 ARG A O 1
ATOM 1298 N N . GLY A 1 177 ? 3.584 -12.271 -11.462 1.00 89.31 177 GLY A N 1
ATOM 1299 C CA . GLY A 1 177 ? 3.143 -13.496 -10.793 1.00 89.31 177 GLY A CA 1
ATOM 1300 C C . GLY A 1 177 ? 4.141 -14.075 -9.789 1.00 89.31 177 GLY A C 1
ATOM 1301 O O . GLY A 1 177 ? 3.857 -15.119 -9.210 1.00 89.31 177 GLY A O 1
ATOM 1302 N N . ARG A 1 178 ? 5.291 -13.425 -9.566 1.00 90.31 178 ARG A N 1
ATOM 1303 C CA . ARG A 1 178 ? 6.288 -13.867 -8.584 1.00 90.31 178 ARG A CA 1
ATOM 1304 C C . ARG A 1 178 ? 6.118 -13.146 -7.242 1.00 90.31 178 ARG A C 1
ATOM 1306 O O . ARG A 1 178 ? 5.613 -12.017 -7.230 1.00 90.31 178 ARG A O 1
ATOM 1313 N N . PRO A 1 179 ? 6.554 -13.759 -6.126 1.00 92.06 179 PRO A N 1
ATOM 1314 C CA . PRO A 1 179 ? 6.628 -13.087 -4.835 1.00 92.06 179 PRO A CA 1
ATOM 1315 C C . PRO A 1 179 ? 7.573 -11.887 -4.905 1.00 92.06 179 PRO A C 1
ATOM 1317 O O . PRO A 1 179 ? 8.698 -11.998 -5.393 1.00 92.06 179 PRO A O 1
ATOM 1320 N N . PHE A 1 180 ? 7.136 -10.738 -4.398 1.00 91.50 180 PHE A N 1
ATOM 1321 C CA . PHE A 1 180 ? 7.899 -9.496 -4.488 1.00 91.50 180 PHE A CA 1
ATOM 1322 C C . PHE A 1 180 ? 9.275 -9.595 -3.818 1.00 91.50 180 PHE A C 1
ATOM 1324 O O . PHE A 1 180 ? 10.272 -9.172 -4.400 1.00 91.50 180 PHE A O 1
ATOM 1331 N N . PHE A 1 181 ? 9.341 -10.196 -2.627 1.00 89.38 181 PHE A N 1
ATOM 1332 C CA . PHE A 1 181 ? 10.586 -10.325 -1.865 1.00 89.38 181 PHE A CA 1
ATOM 1333 C C . PHE A 1 181 ? 11.631 -11.200 -2.576 1.00 89.38 181 PHE A C 1
ATOM 1335 O O . PHE A 1 181 ? 12.810 -10.862 -2.557 1.00 89.38 181 PHE A O 1
ATOM 1342 N N . GLU A 1 182 ? 11.207 -12.251 -3.289 1.00 88.88 182 GLU A N 1
ATOM 1343 C CA . GLU A 1 182 ? 12.109 -13.076 -4.112 1.00 88.88 182 GLU A CA 1
ATOM 1344 C C . GLU A 1 182 ? 12.663 -12.285 -5.308 1.00 88.88 182 GLU A C 1
ATOM 1346 O O . GLU A 1 182 ? 13.821 -12.427 -5.704 1.00 88.88 182 GLU A O 1
ATOM 1351 N N . VAL A 1 183 ? 11.825 -11.442 -5.914 1.00 89.00 183 VAL A N 1
ATOM 1352 C CA . VAL A 1 183 ? 12.223 -10.629 -7.065 1.00 89.00 183 VAL A CA 1
ATOM 1353 C C . VAL A 1 183 ? 13.183 -9.516 -6.651 1.00 89.00 183 VAL A C 1
ATOM 1355 O O . VAL A 1 183 ? 14.154 -9.266 -7.362 1.00 89.00 183 VAL A O 1
ATOM 1358 N N . MET A 1 184 ? 12.937 -8.873 -5.510 1.00 85.62 184 MET A N 1
ATOM 1359 C CA . MET A 1 184 ? 13.758 -7.775 -4.997 1.00 85.62 184 MET A CA 1
ATOM 1360 C C . MET A 1 184 ? 15.181 -8.221 -4.626 1.00 85.62 184 MET A C 1
ATOM 1362 O O . MET A 1 184 ? 16.117 -7.438 -4.753 1.00 85.62 184 MET A O 1
ATOM 1366 N N . GLU A 1 185 ? 15.366 -9.481 -4.223 1.00 85.38 185 GLU A N 1
ATOM 1367 C CA . GLU A 1 185 ? 16.697 -10.056 -3.984 1.00 85.38 185 GLU A CA 1
ATOM 1368 C C . GLU A 1 185 ? 17.501 -10.210 -5.287 1.00 85.38 185 GLU A C 1
ATOM 1370 O O . GLU A 1 185 ? 18.718 -10.034 -5.311 1.00 85.38 185 GLU A O 1
ATOM 1375 N N . LYS A 1 186 ? 16.817 -10.501 -6.399 1.00 84.44 186 LYS A N 1
ATOM 1376 C CA . LYS A 1 186 ? 17.440 -10.757 -7.708 1.00 84.44 186 LYS A CA 1
ATOM 1377 C C . LYS A 1 186 ? 17.585 -9.503 -8.565 1.00 84.44 186 LYS A C 1
ATOM 1379 O O . LYS A 1 186 ? 18.447 -9.457 -9.440 1.00 84.44 186 LYS A O 1
ATOM 1384 N N . MET A 1 187 ? 16.704 -8.521 -8.384 1.00 79.69 187 MET A N 1
ATOM 1385 C CA . MET A 1 187 ? 16.558 -7.380 -9.284 1.00 79.69 187 MET A CA 1
ATOM 1386 C C . MET A 1 187 ? 16.367 -6.087 -8.498 1.00 79.69 187 MET A C 1
ATOM 1388 O O . MET A 1 187 ? 15.526 -6.012 -7.608 1.00 79.69 187 MET A O 1
ATOM 1392 N N . ASN A 1 188 ? 17.067 -5.028 -8.905 1.00 86.38 188 ASN A N 1
ATOM 1393 C CA . ASN A 1 188 ? 16.826 -3.687 -8.385 1.00 86.38 188 ASN A CA 1
ATOM 1394 C C . ASN A 1 188 ? 15.978 -2.886 -9.384 1.00 86.38 188 ASN A C 1
ATOM 1396 O O . ASN A 1 188 ? 16.463 -2.487 -10.445 1.00 86.38 188 ASN A O 1
ATOM 1400 N N . PHE A 1 189 ? 14.713 -2.634 -9.042 1.00 85.00 189 PHE A N 1
ATOM 1401 C CA . PHE A 1 189 ? 13.781 -1.897 -9.896 1.00 85.00 189 PHE A CA 1
ATOM 1402 C C . PHE A 1 189 ? 14.155 -0.417 -10.062 1.00 85.00 189 PHE A C 1
ATOM 1404 O O . PHE A 1 189 ? 13.773 0.188 -11.061 1.00 85.00 189 PHE A O 1
ATOM 1411 N N . CYS A 1 190 ? 14.884 0.177 -9.113 1.00 85.62 190 CYS A N 1
ATOM 1412 C CA . CYS A 1 190 ? 15.259 1.595 -9.151 1.00 85.62 190 CYS A CA 1
ATOM 1413 C C . CYS A 1 190 ? 16.445 1.886 -10.078 1.00 85.62 190 CYS A C 1
ATOM 1415 O O . CYS A 1 190 ? 16.515 2.964 -10.660 1.00 85.62 190 CYS A O 1
ATOM 1417 N N . ASN A 1 191 ? 17.340 0.913 -10.261 1.00 80.31 191 ASN A N 1
ATOM 1418 C CA . ASN A 1 191 ? 18.547 1.065 -11.077 1.00 80.31 191 ASN A CA 1
ATOM 1419 C C . ASN A 1 191 ? 18.418 0.444 -12.474 1.00 80.31 191 ASN A C 1
ATOM 1421 O O . ASN A 1 191 ? 19.414 0.347 -13.190 1.00 80.31 191 ASN A O 1
ATOM 1425 N N . MET A 1 192 ? 17.222 0.009 -12.884 1.00 67.56 192 MET A N 1
ATOM 1426 C CA . MET A 1 192 ? 17.051 -0.522 -14.232 1.00 67.56 192 MET A CA 1
ATOM 1427 C C . MET A 1 192 ? 17.200 0.604 -15.266 1.00 67.56 192 MET A C 1
ATOM 1429 O O . MET A 1 192 ? 16.414 1.559 -15.234 1.00 67.56 192 MET A O 1
ATOM 1433 N N . PRO A 1 193 ? 18.156 0.502 -16.213 1.00 56.62 193 PRO A N 1
ATOM 1434 C CA . PRO A 1 193 ? 18.215 1.429 -17.326 1.00 56.62 193 PRO A CA 1
ATOM 1435 C C . PRO A 1 193 ? 16.918 1.251 -18.107 1.00 56.62 193 PRO A C 1
ATOM 1437 O O . PRO A 1 193 ? 16.634 0.177 -18.643 1.00 56.62 193 PRO A O 1
ATOM 1440 N N . ARG A 1 194 ? 16.079 2.290 -18.131 1.00 58.09 194 ARG A N 1
ATOM 1441 C CA . ARG A 1 194 ? 14.896 2.284 -18.989 1.00 58.09 194 ARG A CA 1
ATOM 1442 C C . ARG A 1 194 ? 15.366 1.941 -20.402 1.00 58.09 194 ARG A C 1
ATOM 1444 O O . ARG A 1 194 ? 16.183 2.669 -20.959 1.00 58.09 194 ARG A O 1
ATOM 1451 N N . LYS A 1 195 ? 14.777 0.906 -21.011 1.00 56.59 195 LYS A N 1
ATOM 1452 C CA . LYS A 1 195 ? 14.912 0.552 -22.443 1.00 56.59 195 LYS A CA 1
ATOM 1453 C C . LYS A 1 195 ? 14.758 1.745 -23.411 1.00 56.59 195 LYS A C 1
ATOM 1455 O O . LYS A 1 195 ? 15.064 1.625 -24.589 1.00 56.59 195 LYS A O 1
ATOM 1460 N N . THR A 1 196 ? 14.289 2.899 -22.935 1.00 55.28 196 THR A N 1
ATOM 1461 C CA . THR A 1 196 ? 14.197 4.153 -23.686 1.00 55.28 196 THR A CA 1
ATOM 1462 C C . THR A 1 196 ? 15.550 4.736 -24.096 1.00 55.28 196 THR A C 1
ATOM 1464 O O . THR A 1 196 ? 15.591 5.437 -25.102 1.00 55.28 196 THR A O 1
ATOM 1467 N N . THR A 1 197 ? 16.648 4.478 -23.371 1.00 58.59 197 THR A N 1
ATOM 1468 C CA . THR A 1 197 ? 17.981 4.957 -23.791 1.00 58.59 197 THR A CA 1
ATOM 1469 C C . THR A 1 197 ? 18.455 4.263 -25.059 1.00 58.59 197 THR A C 1
ATOM 1471 O O . THR A 1 197 ? 19.043 4.922 -25.904 1.00 58.59 197 THR A O 1
ATOM 1474 N N . ASP A 1 198 ? 18.135 2.982 -25.234 1.00 61.88 198 ASP A N 1
ATOM 1475 C CA . ASP A 1 198 ? 18.503 2.218 -26.427 1.00 61.88 198 ASP A CA 1
ATOM 1476 C C . ASP A 1 198 ? 17.794 2.782 -27.671 1.00 61.88 198 ASP A C 1
ATOM 1478 O O . ASP A 1 198 ? 18.424 3.131 -28.662 1.00 61.88 198 ASP A O 1
ATOM 1482 N N . VAL A 1 199 ? 16.486 3.046 -27.574 1.00 72.88 199 VAL A N 1
ATOM 1483 C CA . VAL A 1 199 ? 15.719 3.665 -28.670 1.00 72.88 199 VAL A CA 1
ATOM 1484 C C . VAL A 1 199 ? 16.185 5.096 -28.957 1.00 72.88 199 VAL A C 1
ATOM 1486 O O . VAL A 1 199 ? 16.383 5.451 -30.115 1.00 72.88 199 VAL A O 1
ATOM 1489 N N . ALA A 1 200 ? 16.389 5.923 -27.928 1.00 73.25 200 ALA A N 1
ATOM 1490 C CA . ALA A 1 200 ? 16.842 7.301 -28.114 1.00 73.25 200 ALA A CA 1
ATOM 1491 C C . ALA A 1 200 ? 18.253 7.365 -28.718 1.00 73.25 200 ALA A C 1
ATOM 1493 O O . ALA A 1 200 ? 18.502 8.190 -29.591 1.00 73.25 200 ALA A O 1
ATOM 1494 N N . MET A 1 201 ? 19.155 6.475 -28.298 1.00 74.25 201 MET A N 1
ATOM 1495 C CA . MET A 1 201 ? 20.519 6.398 -28.814 1.00 74.25 201 MET A CA 1
ATOM 1496 C C . MET A 1 201 ? 20.560 5.844 -30.243 1.00 74.25 201 MET A C 1
ATOM 1498 O O . MET A 1 201 ? 21.330 6.328 -31.067 1.00 74.25 201 MET A O 1
ATOM 1502 N N . LEU A 1 202 ? 19.691 4.888 -30.580 1.00 83.69 202 LEU A N 1
ATOM 1503 C CA . LEU A 1 202 ? 19.521 4.429 -31.959 1.00 83.69 202 LEU A CA 1
ATOM 1504 C C . LEU A 1 202 ? 18.991 5.557 -32.853 1.00 83.69 202 LEU A C 1
ATOM 1506 O O . LEU A 1 202 ? 19.538 5.786 -33.929 1.00 83.69 202 LEU A O 1
ATOM 1510 N N . VAL A 1 203 ? 17.987 6.317 -32.402 1.00 88.25 203 VAL A N 1
ATOM 1511 C CA . VAL A 1 203 ? 17.444 7.465 -33.152 1.00 88.25 203 VAL A CA 1
ATOM 1512 C C . VAL A 1 203 ? 18.503 8.549 -33.361 1.00 88.25 203 VAL A C 1
ATOM 1514 O O . VAL A 1 203 ? 18.631 9.061 -34.474 1.00 88.25 203 VAL A O 1
ATOM 1517 N N . THR A 1 204 ? 19.294 8.885 -32.337 1.00 89.19 204 THR A N 1
ATOM 1518 C CA . THR A 1 204 ? 20.369 9.879 -32.484 1.00 89.19 204 THR A CA 1
ATOM 1519 C C . THR A 1 204 ? 21.488 9.377 -33.388 1.00 89.19 204 THR A C 1
ATOM 1521 O O . THR A 1 204 ? 22.000 10.156 -34.191 1.00 89.19 204 THR A O 1
ATOM 1524 N N . MET A 1 205 ? 21.824 8.084 -33.339 1.00 90.56 205 MET A N 1
ATOM 1525 C CA . MET A 1 205 ? 22.804 7.485 -34.240 1.00 90.56 205 MET A CA 1
ATOM 1526 C C . MET A 1 205 ? 22.313 7.548 -35.691 1.00 90.56 205 MET A C 1
ATOM 1528 O O . MET A 1 205 ? 22.995 8.116 -36.539 1.00 90.56 205 MET A O 1
ATOM 1532 N N . PHE A 1 206 ? 21.105 7.063 -35.992 1.00 93.62 206 PHE A N 1
ATOM 1533 C CA . PHE A 1 206 ? 20.540 7.155 -37.343 1.00 93.62 206 PHE A CA 1
ATOM 1534 C C . PHE A 1 206 ? 20.427 8.612 -37.831 1.00 93.62 206 PHE A C 1
ATOM 1536 O O . PHE A 1 206 ? 20.749 8.900 -38.986 1.00 93.62 206 PHE A O 1
ATOM 1543 N N . GLY A 1 207 ? 20.057 9.556 -36.960 1.00 94.31 207 GLY A N 1
ATOM 1544 C CA . GLY A 1 207 ? 20.037 10.988 -37.276 1.00 94.31 207 GLY A CA 1
ATOM 1545 C C . GLY A 1 207 ? 21.417 11.544 -37.647 1.00 94.31 207 GLY A C 1
ATOM 1546 O O . GLY A 1 207 ? 21.564 12.245 -38.646 1.00 94.31 207 GLY A O 1
ATOM 1547 N N . TRP A 1 208 ? 22.456 11.185 -36.895 1.00 95.38 208 TRP A N 1
ATOM 1548 C CA . TRP A 1 208 ? 23.812 11.661 -37.163 1.00 95.38 208 TRP A CA 1
ATOM 1549 C C . TRP A 1 208 ? 24.398 11.045 -38.437 1.00 95.38 208 TRP A C 1
ATOM 1551 O O . TRP A 1 208 ? 24.955 11.754 -39.272 1.00 95.38 208 TRP A O 1
ATOM 1561 N N . PHE A 1 209 ? 24.197 9.742 -38.647 1.00 96.06 209 PHE A N 1
ATOM 1562 C CA . PHE A 1 209 ? 24.647 9.065 -39.862 1.00 96.06 209 PHE A CA 1
ATOM 1563 C C . PHE A 1 209 ? 23.964 9.614 -41.117 1.00 96.06 209 PHE A C 1
ATOM 1565 O O . PHE A 1 209 ? 24.635 9.839 -42.122 1.00 96.06 209 PHE A O 1
ATOM 1572 N N . THR A 1 210 ? 22.657 9.887 -41.074 1.00 96.12 210 THR A N 1
ATOM 1573 C CA . THR A 1 210 ? 21.959 10.500 -42.218 1.00 96.12 210 THR A CA 1
ATOM 1574 C C . THR A 1 210 ? 22.462 11.915 -42.501 1.00 96.12 210 THR A C 1
ATOM 1576 O O . THR A 1 210 ? 22.686 12.248 -43.666 1.00 96.12 210 THR A O 1
ATOM 1579 N N . MET A 1 211 ? 22.731 12.724 -41.471 1.00 96.19 211 MET A N 1
ATOM 1580 C CA . MET A 1 211 ? 23.312 14.063 -41.627 1.00 96.19 211 MET A CA 1
ATOM 1581 C C . MET A 1 211 ? 24.714 14.010 -42.254 1.00 96.19 211 MET A C 1
ATOM 1583 O O . MET A 1 211 ? 24.988 14.722 -43.218 1.00 96.19 211 MET A O 1
ATOM 1587 N N . VAL A 1 212 ? 25.581 13.113 -41.781 1.00 97.31 212 VAL A N 1
ATOM 1588 C CA . VAL A 1 212 ? 26.942 12.953 -42.316 1.00 97.31 212 VAL A CA 1
ATOM 1589 C C . VAL A 1 212 ? 26.916 12.448 -43.759 1.00 97.31 212 VAL A C 1
ATOM 1591 O O . VAL A 1 212 ? 27.590 13.011 -44.619 1.00 97.31 212 VAL A O 1
ATOM 1594 N N . VAL A 1 213 ? 26.113 11.424 -44.062 1.00 96.88 213 VAL A N 1
ATOM 1595 C CA . VAL A 1 213 ? 26.001 10.875 -45.423 1.00 96.88 213 VAL A CA 1
ATOM 1596 C C . VAL A 1 213 ? 25.447 11.918 -46.395 1.00 96.88 213 VAL A C 1
ATOM 1598 O O . VAL A 1 213 ? 25.973 12.063 -47.498 1.00 96.88 213 VAL A O 1
ATOM 1601 N N . THR A 1 214 ? 24.424 12.679 -45.997 1.00 96.44 214 THR A N 1
ATOM 1602 C CA . THR A 1 214 ? 23.862 13.748 -46.841 1.00 96.44 214 THR A CA 1
ATOM 1603 C C . THR A 1 214 ? 24.849 14.891 -47.053 1.00 96.44 214 THR A C 1
ATOM 1605 O O . THR A 1 214 ? 24.989 15.355 -48.184 1.00 96.44 214 THR A O 1
ATOM 1608 N N . TYR A 1 215 ? 25.594 15.291 -46.020 1.00 96.69 215 TYR A N 1
ATOM 1609 C CA . TYR A 1 215 ? 26.652 16.295 -46.127 1.00 96.69 215 TYR A CA 1
ATOM 1610 C C . TYR A 1 215 ? 27.779 15.857 -47.071 1.00 96.69 215 TYR A C 1
ATOM 1612 O O . TYR A 1 215 ? 28.168 16.619 -47.954 1.00 96.69 215 TYR A O 1
ATOM 1620 N N . ILE A 1 216 ? 28.270 14.619 -46.941 1.00 96.50 216 ILE A N 1
ATOM 1621 C CA . ILE A 1 216 ? 29.309 14.074 -47.828 1.00 96.50 216 ILE A CA 1
ATOM 1622 C C . ILE A 1 216 ? 28.798 14.013 -49.270 1.00 96.50 216 ILE A C 1
ATOM 1624 O O . ILE A 1 216 ? 29.499 14.439 -50.185 1.00 96.50 216 ILE A O 1
ATOM 1628 N N . ALA A 1 217 ? 27.573 13.529 -49.489 1.00 96.12 217 ALA A N 1
ATOM 1629 C CA . ALA A 1 217 ? 26.982 13.468 -50.824 1.00 96.12 217 ALA A CA 1
ATOM 1630 C C . ALA A 1 217 ? 26.817 14.864 -51.447 1.00 96.12 217 ALA A C 1
ATOM 1632 O O . ALA A 1 217 ? 27.111 15.038 -52.630 1.00 96.12 217 ALA A O 1
ATOM 1633 N N . TYR A 1 218 ? 26.386 15.854 -50.660 1.00 96.25 218 TYR A N 1
ATOM 1634 C CA . TYR A 1 218 ? 26.330 17.254 -51.078 1.00 96.25 218 TYR A CA 1
ATOM 1635 C C . TYR A 1 218 ? 27.720 17.766 -51.467 1.00 96.25 218 TYR A C 1
ATOM 1637 O O . TYR A 1 218 ? 27.910 18.220 -52.590 1.00 96.25 218 TYR A O 1
ATOM 1645 N N . TYR A 1 219 ? 28.709 17.606 -50.587 1.00 95.44 219 TYR A N 1
ATOM 1646 C CA . TYR A 1 219 ? 30.075 18.077 -50.807 1.00 95.44 219 TYR A CA 1
ATOM 1647 C C . TYR A 1 219 ? 30.717 17.464 -52.061 1.00 95.44 219 TYR A C 1
ATOM 1649 O O . TYR A 1 219 ? 31.325 18.172 -52.862 1.00 95.44 219 TYR A O 1
ATOM 1657 N N . VAL A 1 220 ? 30.549 16.155 -52.276 1.00 95.38 220 VAL A N 1
ATOM 1658 C CA . VAL A 1 220 ? 31.052 15.469 -53.477 1.00 95.38 220 VAL A CA 1
ATOM 1659 C C . VAL A 1 220 ? 30.375 15.997 -54.739 1.00 95.38 220 VAL A C 1
ATOM 1661 O O . VAL A 1 220 ? 31.070 16.260 -55.718 1.00 95.38 220 VAL A O 1
ATOM 1664 N N . ARG A 1 221 ? 29.046 16.177 -54.730 1.00 91.19 221 ARG A N 1
ATOM 1665 C CA . ARG A 1 221 ? 28.315 16.731 -55.883 1.00 91.19 221 ARG A CA 1
ATOM 1666 C C . ARG A 1 221 ? 28.794 18.139 -56.218 1.00 91.19 221 ARG A C 1
ATOM 1668 O O . ARG A 1 221 ? 29.148 18.385 -57.365 1.00 91.19 221 ARG A O 1
ATOM 1675 N N . THR A 1 222 ? 28.899 19.010 -55.219 1.00 91.06 222 THR A N 1
ATOM 1676 C CA . THR A 1 222 ? 29.376 20.386 -55.401 1.00 91.06 222 THR A CA 1
ATOM 1677 C C . THR A 1 222 ? 30.793 20.423 -55.972 1.00 91.06 222 THR A C 1
ATOM 1679 O O . THR A 1 222 ? 31.032 21.083 -56.978 1.00 91.06 222 THR A O 1
ATOM 1682 N N . ASN A 1 223 ? 31.724 19.641 -55.418 1.00 87.88 223 ASN A N 1
ATOM 1683 C CA . ASN A 1 223 ? 33.092 19.586 -55.940 1.00 87.88 223 ASN A CA 1
ATOM 1684 C C . ASN A 1 223 ? 33.169 19.021 -57.364 1.00 87.88 223 ASN A C 1
ATOM 1686 O O . ASN A 1 223 ? 34.005 19.452 -58.158 1.00 87.88 223 ASN A O 1
ATOM 1690 N N . GLN A 1 224 ? 32.317 18.050 -57.708 1.00 88.81 224 GLN A N 1
ATOM 1691 C CA . GLN A 1 224 ? 32.235 17.535 -59.075 1.00 88.81 224 GLN A CA 1
ATOM 1692 C C . GLN A 1 224 ? 31.708 18.594 -60.051 1.00 88.81 224 GLN A C 1
ATOM 1694 O O . GLN A 1 224 ? 32.188 18.664 -61.183 1.00 88.81 224 GLN A O 1
ATOM 1699 N N . GLU A 1 225 ? 30.750 19.421 -59.633 1.00 86.94 225 GLU A N 1
ATOM 1700 C CA . GLU A 1 225 ? 30.237 20.540 -60.430 1.00 86.94 225 GLU A CA 1
ATOM 1701 C C . GLU A 1 225 ? 31.289 21.639 -60.623 1.00 86.94 225 GLU A C 1
ATOM 1703 O O . GLU A 1 225 ? 31.457 22.132 -61.740 1.00 86.94 225 GLU A O 1
ATOM 1708 N N . ASP A 1 226 ? 32.038 21.987 -59.576 1.00 81.38 226 ASP A N 1
ATOM 1709 C CA . ASP A 1 226 ? 33.140 22.951 -59.658 1.00 81.38 226 ASP A CA 1
ATOM 1710 C C . ASP A 1 226 ? 34.254 22.446 -60.587 1.00 81.38 226 ASP A C 1
ATOM 1712 O O . ASP A 1 226 ? 34.683 23.160 -61.496 1.00 81.38 226 ASP A O 1
ATOM 1716 N N . ALA A 1 227 ? 34.663 21.180 -60.454 1.00 82.81 227 ALA A N 1
ATOM 1717 C CA . ALA A 1 227 ? 35.659 20.574 -61.337 1.00 82.81 227 ALA A CA 1
ATOM 1718 C C . ALA A 1 227 ? 35.210 20.560 -62.811 1.00 82.81 227 ALA A C 1
ATOM 1720 O O . ALA A 1 227 ? 36.013 20.841 -63.704 1.00 82.81 227 ALA A O 1
ATOM 1721 N N . ARG A 1 228 ? 33.925 20.282 -63.084 1.00 84.31 228 ARG A N 1
ATOM 1722 C CA . ARG A 1 228 ? 33.365 20.353 -64.446 1.00 84.31 228 ARG A CA 1
ATOM 1723 C C . ARG A 1 228 ? 33.431 21.768 -65.012 1.00 84.31 228 ARG A C 1
ATOM 1725 O O . ARG A 1 228 ? 33.913 21.936 -66.132 1.00 84.31 228 ARG A O 1
ATOM 1732 N N . ARG A 1 229 ? 33.032 22.778 -64.232 1.00 79.69 229 ARG A N 1
ATOM 1733 C CA . ARG A 1 229 ? 33.098 24.190 -64.644 1.00 79.69 229 ARG A CA 1
ATOM 1734 C C . ARG A 1 229 ? 34.527 24.638 -64.950 1.00 79.69 229 ARG A C 1
ATOM 1736 O O . ARG A 1 229 ? 34.751 25.307 -65.956 1.00 79.69 229 ARG A O 1
ATOM 1743 N N . HIS A 1 230 ? 35.509 24.228 -64.147 1.00 79.38 230 HIS A N 1
ATOM 1744 C CA . HIS A 1 230 ? 36.918 24.540 -64.409 1.00 79.38 230 HIS A CA 1
ATOM 1745 C C . HIS A 1 230 ? 37.438 23.904 -65.706 1.00 79.38 230 HIS A C 1
ATOM 1747 O O . HIS A 1 230 ? 38.162 24.556 -66.457 1.00 79.38 230 HIS A O 1
ATOM 1753 N N . ILE A 1 231 ? 37.042 22.665 -66.014 1.00 80.00 231 ILE A N 1
ATOM 1754 C CA . ILE A 1 231 ? 37.402 22.009 -67.282 1.00 80.00 231 ILE A CA 1
ATOM 1755 C C . ILE A 1 231 ? 36.773 22.738 -68.479 1.00 80.00 231 ILE A C 1
ATOM 1757 O O . ILE A 1 231 ? 37.431 22.913 -69.503 1.00 80.00 231 ILE A O 1
ATOM 1761 N N . GLU A 1 232 ? 35.517 23.173 -68.378 1.00 78.38 232 GLU A N 1
ATOM 1762 C CA . GLU A 1 232 ? 34.844 23.930 -69.442 1.00 78.38 232 GLU A CA 1
ATOM 1763 C C . GLU A 1 232 ? 35.472 25.311 -69.661 1.00 78.38 232 GLU A C 1
ATOM 1765 O O . GLU A 1 232 ? 35.696 25.703 -70.807 1.00 78.38 232 GLU A O 1
ATOM 1770 N N . TYR A 1 233 ? 35.863 26.002 -68.586 1.00 74.56 233 TYR A N 1
ATOM 1771 C CA . TYR A 1 233 ? 36.615 27.254 -68.673 1.00 74.56 233 TYR A CA 1
ATOM 1772 C C . TYR A 1 233 ? 37.949 27.062 -69.408 1.00 74.56 233 TYR A C 1
ATOM 1774 O O . TYR A 1 233 ? 38.250 27.804 -70.344 1.00 74.56 233 TYR A O 1
ATOM 1782 N N . LEU A 1 234 ? 38.710 26.014 -69.065 1.00 72.00 234 LEU A N 1
ATOM 1783 C CA . LEU A 1 234 ? 39.966 25.687 -69.748 1.00 72.00 234 LEU A CA 1
ATOM 1784 C C . LEU A 1 234 ? 39.768 25.366 -71.237 1.00 72.00 234 LEU A C 1
ATOM 1786 O O . LEU A 1 234 ? 40.622 25.706 -72.049 1.00 72.00 234 LEU A O 1
ATOM 1790 N N . LYS A 1 235 ? 38.641 24.751 -71.613 1.00 72.44 235 LYS A N 1
ATOM 1791 C CA . LYS A 1 235 ? 38.292 24.490 -73.021 1.00 72.44 235 LYS A CA 1
ATOM 1792 C C . LYS A 1 235 ? 37.883 25.748 -73.788 1.00 72.44 235 LYS A C 1
ATOM 1794 O O . LYS A 1 235 ? 38.028 25.773 -75.005 1.00 72.44 235 LYS A O 1
ATOM 1799 N N . SER A 1 236 ? 37.354 26.761 -73.101 1.00 71.31 236 SER A N 1
ATOM 1800 C CA . SER A 1 236 ? 36.953 28.039 -73.705 1.00 71.31 236 SER A CA 1
ATOM 1801 C C . SER A 1 236 ? 38.120 29.006 -73.938 1.00 71.31 236 SER A C 1
ATOM 1803 O O . SER A 1 236 ? 37.966 29.987 -74.666 1.00 71.31 236 SER A O 1
ATOM 1805 N N . LEU A 1 237 ? 39.293 28.727 -73.353 1.00 70.31 237 LEU A N 1
ATOM 1806 C CA . LEU A 1 237 ? 40.508 29.484 -73.636 1.00 70.31 237 LEU A CA 1
ATOM 1807 C C . LEU A 1 237 ? 40.866 29.330 -75.126 1.00 70.31 237 LEU A C 1
ATOM 1809 O O . LEU A 1 237 ? 40.879 28.205 -75.635 1.00 70.31 237 LEU A O 1
ATOM 1813 N N . PRO A 1 238 ? 41.176 30.425 -75.846 1.00 58.38 238 PRO A N 1
ATOM 1814 C CA . PRO A 1 238 ? 41.538 30.342 -77.253 1.00 58.38 238 PRO A CA 1
ATOM 1815 C C . PRO A 1 238 ? 42.781 29.463 -77.407 1.00 58.38 238 PRO A C 1
ATOM 1817 O O . PRO A 1 238 ? 43.831 29.761 -76.839 1.00 58.38 238 PRO A O 1
ATOM 1820 N N . SER A 1 239 ? 42.691 28.396 -78.204 1.00 59.62 239 SER A N 1
ATOM 1821 C CA . SER A 1 239 ? 43.838 27.577 -78.609 1.00 59.62 239 SER A CA 1
ATOM 1822 C C . SER A 1 239 ? 44.704 28.337 -79.622 1.00 59.62 239 SER A C 1
ATOM 1824 O O . SER A 1 239 ? 44.835 27.939 -80.779 1.00 59.62 239 SER A O 1
ATOM 1826 N N . ALA A 1 240 ? 45.261 29.472 -79.218 1.00 54.03 240 ALA A N 1
ATOM 1827 C CA . ALA A 1 240 ? 46.134 30.297 -80.034 1.00 54.03 240 ALA A CA 1
ATOM 1828 C C . ALA A 1 240 ? 47.586 30.068 -79.608 1.00 54.03 240 ALA A C 1
ATOM 1830 O O . ALA A 1 240 ? 48.182 30.954 -79.013 1.00 54.03 240 ALA A O 1
ATOM 1831 N N . GLN A 1 241 ? 48.130 28.869 -79.877 1.00 55.69 241 GLN A N 1
ATOM 1832 C CA . GLN A 1 241 ? 49.592 28.675 -79.974 1.00 55.69 241 GLN A CA 1
ATOM 1833 C C . GLN A 1 241 ? 50.086 27.328 -80.537 1.00 55.69 241 GLN A C 1
ATOM 1835 O O . GLN A 1 241 ? 51.291 27.155 -80.647 1.00 55.69 241 GLN A O 1
ATOM 1840 N N . PHE A 1 242 ? 49.228 26.388 -80.967 1.00 51.53 242 PHE A N 1
ATOM 1841 C CA . PHE A 1 242 ? 49.712 25.086 -81.481 1.00 51.53 242 PHE A CA 1
ATOM 1842 C C . PHE A 1 242 ? 49.630 24.896 -83.010 1.00 51.53 242 PHE A C 1
ATOM 1844 O O . PHE A 1 242 ? 49.733 23.776 -83.501 1.00 51.53 242 PHE A O 1
ATOM 1851 N N . ARG A 1 243 ? 49.421 25.959 -83.802 1.00 46.44 243 ARG A N 1
ATOM 1852 C CA . ARG A 1 243 ? 49.348 25.850 -85.280 1.00 46.44 243 ARG A CA 1
ATOM 1853 C C . ARG A 1 243 ? 50.135 26.904 -86.070 1.00 46.44 243 ARG A C 1
ATOM 1855 O O . ARG A 1 243 ? 49.853 27.102 -87.245 1.00 46.44 243 ARG A O 1
ATOM 1862 N N . ALA A 1 244 ? 51.144 27.536 -85.477 1.00 43.59 244 ALA A N 1
ATOM 1863 C CA . ALA A 1 244 ? 52.096 28.356 -86.227 1.00 43.59 244 ALA A CA 1
ATOM 1864 C C . ALA A 1 244 ? 53.503 27.738 -86.141 1.00 43.59 244 ALA A C 1
ATOM 1866 O O . ALA A 1 244 ? 54.118 27.809 -85.085 1.00 43.59 244 ALA A O 1
ATOM 1867 N N . ALA A 1 245 ? 53.932 27.133 -87.260 1.00 44.31 245 ALA A N 1
ATOM 1868 C CA . ALA A 1 245 ? 55.311 26.872 -87.711 1.00 44.31 245 ALA A CA 1
ATOM 1869 C C . ALA A 1 245 ? 56.247 26.093 -86.748 1.00 44.31 245 ALA A C 1
ATOM 1871 O O . ALA A 1 245 ? 56.654 26.610 -85.723 1.00 44.31 245 ALA A O 1
ATOM 1872 N N . SER A 1 246 ? 56.731 24.866 -86.980 1.00 40.03 246 SER A N 1
ATOM 1873 C CA . SER A 1 246 ? 56.915 24.064 -88.201 1.00 40.03 246 SER A CA 1
ATOM 1874 C C . SER A 1 246 ? 57.348 24.833 -89.451 1.00 40.03 246 SER A C 1
ATOM 1876 O O . SER A 1 246 ? 56.887 24.512 -90.535 1.00 40.03 246 SER A O 1
ATOM 1878 N N . GLU A 1 247 ? 58.213 25.834 -89.313 1.00 48.22 247 GLU A N 1
ATOM 1879 C CA . GLU A 1 247 ? 59.144 26.244 -90.376 1.00 48.22 247 GLU A CA 1
ATOM 1880 C C . GLU A 1 247 ? 60.176 27.200 -89.770 1.00 48.22 247 GLU A C 1
ATOM 1882 O O . GLU A 1 247 ? 59.808 28.257 -89.261 1.00 48.22 247 GLU A O 1
ATOM 1887 N N . GLY A 1 248 ? 61.452 26.800 -89.749 1.00 39.09 248 GLY A N 1
ATOM 1888 C CA . GLY A 1 248 ? 62.540 27.628 -89.220 1.00 39.09 248 GLY A CA 1
ATOM 1889 C C . GLY A 1 248 ? 63.695 26.850 -88.586 1.00 39.09 248 GLY A C 1
ATOM 1890 O O . GLY A 1 248 ? 63.940 26.987 -87.395 1.00 39.09 248 GLY A O 1
ATOM 1891 N N . ASP A 1 249 ? 64.359 26.040 -89.408 1.00 39.75 249 ASP A N 1
ATOM 1892 C CA . ASP A 1 249 ? 65.782 25.681 -89.383 1.00 39.75 249 ASP A CA 1
ATOM 1893 C C . ASP A 1 249 ? 66.435 24.983 -88.171 1.00 39.75 249 ASP A C 1
ATOM 1895 O O . ASP A 1 249 ? 66.777 25.531 -87.127 1.00 39.75 249 ASP A O 1
ATOM 1899 N N . THR A 1 250 ? 66.716 23.711 -88.450 1.00 50.78 250 THR A N 1
ATOM 1900 C CA . THR A 1 250 ? 67.822 22.864 -87.994 1.00 50.78 250 THR A CA 1
ATOM 1901 C C . THR A 1 250 ? 69.223 23.497 -88.085 1.00 50.78 250 THR A C 1
ATOM 1903 O O . THR A 1 250 ? 69.458 24.350 -88.932 1.00 50.78 250 THR A O 1
ATOM 1906 N N . HIS A 1 251 ? 70.168 22.882 -87.346 1.00 44.81 251 HIS A N 1
ATOM 1907 C CA . HIS A 1 251 ? 71.643 23.023 -87.367 1.00 44.81 251 HIS A CA 1
ATOM 1908 C C . HIS A 1 251 ? 72.211 24.220 -86.565 1.00 44.81 251 HIS A C 1
ATOM 1910 O O . HIS A 1 251 ? 71.85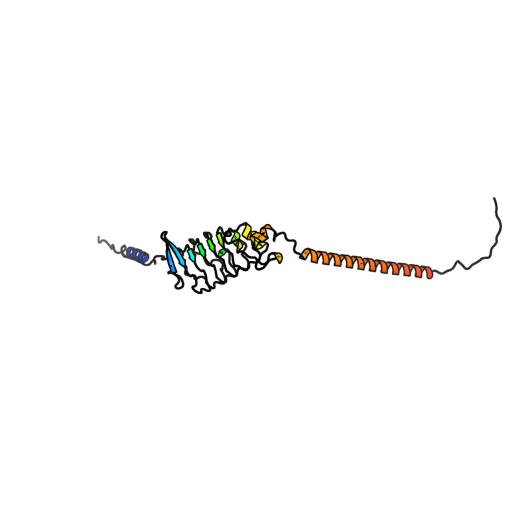5 25.357 -86.805 1.00 44.81 251 HIS A O 1
ATOM 1916 N N . SER A 1 252 ? 73.129 24.086 -85.599 1.00 42.47 252 SER A N 1
ATOM 1917 C CA . SER A 1 252 ? 74.158 23.066 -85.384 1.00 42.47 252 SER A CA 1
ATOM 1918 C C . SER A 1 252 ? 74.596 22.955 -83.918 1.00 42.47 252 SER A C 1
ATOM 1920 O O . SER A 1 252 ? 74.485 23.867 -83.107 1.00 42.47 252 SER A O 1
ATOM 1922 N N . THR A 1 253 ? 75.119 21.769 -83.655 1.00 51.41 253 THR A N 1
ATOM 1923 C CA . THR A 1 253 ? 75.720 21.192 -82.460 1.00 51.41 253 THR A CA 1
ATOM 1924 C C . THR A 1 253 ? 77.122 21.742 -82.132 1.00 51.41 253 THR A C 1
ATOM 1926 O O . THR A 1 253 ? 77.853 22.142 -83.032 1.00 51.41 253 THR A O 1
ATOM 1929 N N . MET A 1 254 ? 77.502 21.544 -80.861 1.00 40.69 254 MET A N 1
ATOM 1930 C CA . MET A 1 254 ? 78.836 21.208 -80.320 1.00 40.69 254 MET A CA 1
ATOM 1931 C C . MET A 1 254 ? 79.762 22.306 -79.759 1.00 40.69 254 MET A C 1
ATOM 1933 O O . MET A 1 254 ? 80.165 23.228 -80.461 1.00 40.69 254 MET A O 1
ATOM 1937 N N . LEU A 1 255 ? 80.197 21.973 -78.528 1.00 37.84 255 LEU A N 1
ATOM 1938 C CA . LEU A 1 255 ? 81.313 22.437 -77.686 1.00 37.84 255 LEU A CA 1
ATOM 1939 C C . LEU A 1 255 ? 81.073 23.662 -76.798 1.00 37.84 255 LEU A C 1
ATOM 1941 O O . LEU A 1 255 ? 81.076 24.804 -77.296 1.00 37.84 255 LEU A O 1
#

Organism: Petromyzon marinus (NCBI:txid7757)

Sequence (255 aa):
MLRLTAWSSLAWRGCLLLWTLCCPLRGSPPCPGACNCTLGANAQRTVSCSHAGLSHVPDDLPADTAVLLLDGNRIGALPAGLFQGLGQLREMNLSGNVIQSVSAAAFPEGITFLDLSANRLLSLPRELKQLKARVRLDGNPLHCGCQLQELFAVLDVDARTANGVLCATAVVDSARGRPFFEVMEKMNFCNMPRKTTDVAMLVTMFGWFTMVVTYIAYYVRTNQEDARRHIEYLKSLPSAQFRAASEGDTHSTML

pLDDT: mean 81.4, std 17.85, range [32.25, 97.75]

InterPro domains:
  IPR000372 Leucine-rich repeat N-terminal domain [PF01462] (30-62)
  IPR000372 Leucine-rich repeat N-terminal domain [SM00013] (30-67)
  IPR001611 Leucine-rich repeat [PF13855] (67-121)
  IPR032675 Leucine-rich repeat domain superfamily [G3DSA:3.80.10.10] (30-198)
  IPR050541 Leucine-rich repeat and transmembrane domain-containing protein [PTHR24369] (68-180)

Foldseek 3Di:
DDDDDPDPPPPVVVVVVVVVVPPPPPDFQPQDPLWDWDQDPVRQIAIANALSQDQDDDQSDGLSHAHYHHHQYAHAEQDACSCPSVQNHAYYAHENYAYAAYDLNSDHQNYAEEEPELYAHAEYDLSVLSRNYEYAHANYQYEDAQSVLNSVVRHRYPPVRQQRQAHCHYPDPVRHRGRNVVVVVVDRRVPDDPPVVVVVVVVVVVVVVVVVVVVVVVVVVVVVVVVVVVVVVVVPPPPPDDPPDPDDDDDDDDD

Secondary structure (DSSP, 8-state):
-PPP---SSHHHHHHHHHHHHSS---PPPPPPTTSEEEE-TTS-EEEE-TTS--SS--S---TTEEEEE-TTS---EE-TTTTTT-TT--EEE-TTS---EE-GGGS-TT--EEE-TTS--S---GGGGG--SEEE-TT--EEESHHHHHHHTTS-B-TTTGGG-BEEEESSGGGTTSBHHHHHHH--SSS---THHHHHHHHHHHHHHHHHHHHHHHHHHHHHHHHHHHHHHHHHS---SSSS-S-S-------

Radius of gyration: 44.01 Å; chains: 1; bounding box: 115×66×153 Å